Protein AF-A0A1J7IHA5-F1 (afdb_monomer_lite)

pLDDT: mean 76.55, std 17.38, range [34.88, 96.25]

Secondary structure (DSSP, 8-state):
--------------HHHHHHHHHTTPPPHHHHHHHHHHHHHHHHHHHHHHHHHHHHHHHHHHT--TTEE-SS-HHHHHHHHHHHHHHHHHHHHHHHHHHHTTPPP---HHHHHHHHHHHHHHHHHHHHHHHHHH-GGGSEE---BTTBTTSPP-TTHHHHHHHHHHHHHHHHHHHHHHHHHHHHHHHHHHHHHHHHHHHHHHHHHHHHHHHHHHHHHS--

Radius of gyration: 27.34 Å; chains: 1; bounding box: 63×36×94 Å

Organism: NCBI:txid1408157

Foldseek 3Di:
DDDDDDDPDPPDPDPPVVVVVVVVPDDPPVVLLVLLLVLLVLLLVLLVLLLVLLVVLVVLVVPADPQFFQLDPSVVCSVVSNVLSVVSNVLSVVQNVCVVVVHDRDLDPVLLVSLVCLLVVLQVNLVSNVVSVVVPPPGFGDDDDPVDRPDDGDPCRNVSCVVSVVSSNSSSVSSNSSSVSSVSSSVSSVVVNVVVVVVVVCVVVVVVVVVVVVVVVPDD

Sequence (220 aa):
MSDNLSERAPLLGSRRDAAAEWETGGVPAVLLQRSFVLATMASLIAGTFTVVFLIASMIIVSYRPRDYYPPYELNYYFASTAGWSIIAIIHSAFTLIRIRAGDTPPRGLAGILVDVVAGLYFLFQSLHGMQNFLQRDNFGCHVPWRSDPRRPADPDCDVWRARAEPVFWCYLVFLFIFGLAHAVLLFLRASLWKRTDKELLVRLVGQDNNQARASAEGGP

Structure (mmCIF, N/CA/C/O backbone):
data_AF-A0A1J7IHA5-F1
#
_entry.id   AF-A0A1J7IHA5-F1
#
loop_
_atom_site.group_PDB
_atom_site.id
_atom_site.type_symbol
_atom_site.label_atom_id
_atom_site.label_alt_id
_atom_site.label_comp_id
_atom_site.label_asym_id
_atom_site.label_entity_id
_atom_site.label_seq_id
_atom_site.pdbx_PDB_ins_code
_atom_site.Cartn_x
_atom_site.Cartn_y
_atom_site.Cartn_z
_atom_site.occupancy
_atom_site.B_iso_or_equiv
_atom_site.auth_seq_id
_atom_site.auth_comp_id
_atom_site.auth_asym_id
_atom_site.auth_atom_id
_atom_site.pdbx_PDB_model_num
ATOM 1 N N . MET A 1 1 ? 9.315 19.172 56.146 1.00 42.88 1 MET A N 1
ATOM 2 C CA . MET A 1 1 ? 10.483 18.614 55.444 1.00 42.88 1 MET A CA 1
ATOM 3 C C . MET A 1 1 ? 10.743 17.227 56.004 1.00 42.88 1 MET A C 1
ATOM 5 O O . MET A 1 1 ? 11.402 17.119 57.024 1.00 42.88 1 MET A O 1
ATOM 9 N N . SER A 1 2 ? 10.122 16.226 55.382 1.00 34.88 2 SER A N 1
ATOM 10 C CA . SER A 1 2 ? 10.566 14.833 55.238 1.00 34.88 2 SER A CA 1
ATOM 11 C C . SER A 1 2 ? 9.381 14.050 54.668 1.00 34.88 2 SER A C 1
ATOM 13 O O . SER A 1 2 ? 8.325 13.938 55.288 1.00 34.88 2 SER A O 1
ATOM 15 N N . ASP A 1 3 ? 9.549 13.618 53.424 1.00 44.09 3 ASP A N 1
ATOM 16 C CA . ASP A 1 3 ? 8.646 12.734 52.701 1.00 44.09 3 ASP A CA 1
ATOM 17 C C . ASP A 1 3 ? 8.472 11.400 53.435 1.00 44.09 3 ASP A C 1
ATOM 19 O O . ASP A 1 3 ? 9.410 10.912 54.061 1.00 44.09 3 ASP A O 1
ATOM 23 N N . ASN A 1 4 ? 7.300 10.777 53.291 1.00 42.78 4 ASN A N 1
ATOM 24 C CA . ASN A 1 4 ? 7.220 9.324 53.152 1.00 42.78 4 ASN A CA 1
ATOM 25 C C . ASN A 1 4 ? 5.957 8.932 52.375 1.00 42.78 4 ASN A C 1
ATOM 27 O O . ASN A 1 4 ? 4.873 8.720 52.913 1.00 42.78 4 ASN A O 1
ATOM 31 N N . LEU A 1 5 ? 6.155 8.861 51.060 1.00 51.78 5 LEU A N 1
ATOM 32 C CA . LEU A 1 5 ? 5.477 7.951 50.151 1.00 51.78 5 LEU A CA 1
ATOM 33 C C . LEU A 1 5 ? 5.674 6.509 50.645 1.00 51.78 5 LEU A C 1
ATOM 35 O O . LEU A 1 5 ? 6.801 6.022 50.638 1.00 51.78 5 LEU A O 1
ATOM 39 N N . SER A 1 6 ? 4.601 5.791 50.969 1.00 37.19 6 SER A N 1
ATOM 40 C CA . SER A 1 6 ? 4.609 4.338 50.798 1.00 37.19 6 SER A CA 1
ATOM 41 C C . SER A 1 6 ? 3.224 3.803 50.425 1.00 37.19 6 SER A C 1
ATOM 43 O O . SER A 1 6 ? 2.224 3.980 51.113 1.00 37.19 6 SER A O 1
ATOM 45 N N . GLU A 1 7 ? 3.221 3.167 49.253 1.00 38.28 7 GLU A N 1
ATOM 46 C CA . GLU A 1 7 ? 2.447 1.971 48.913 1.00 38.28 7 GLU A CA 1
ATOM 47 C C . GLU A 1 7 ? 0.915 2.059 48.889 1.00 38.28 7 GLU A C 1
ATOM 49 O O . GLU A 1 7 ? 0.199 1.493 49.710 1.00 38.28 7 GLU A O 1
ATOM 54 N N . ARG A 1 8 ? 0.389 2.587 47.776 1.00 37.91 8 ARG A N 1
ATOM 55 C CA . ARG A 1 8 ? -0.811 1.993 47.166 1.00 37.91 8 ARG A CA 1
ATOM 56 C C . ARG A 1 8 ? -0.396 0.747 46.382 1.00 37.91 8 ARG A C 1
ATOM 58 O O . ARG A 1 8 ? -0.021 0.838 45.216 1.00 37.91 8 ARG A O 1
ATOM 65 N N . ALA A 1 9 ? -0.465 -0.413 47.028 1.00 42.53 9 ALA A N 1
ATOM 66 C CA . ALA A 1 9 ? -0.450 -1.696 46.335 1.00 42.53 9 ALA A CA 1
ATOM 67 C C . ALA A 1 9 ? -1.668 -1.782 45.385 1.00 42.53 9 ALA A C 1
ATOM 69 O O . ALA A 1 9 ? -2.784 -1.449 45.802 1.00 42.53 9 ALA A O 1
ATOM 70 N N . PRO A 1 10 ? -1.503 -2.224 44.124 1.00 42.47 10 PRO A N 1
ATOM 71 C CA . PRO A 1 10 ? -2.624 -2.466 43.231 1.00 42.47 10 PRO A CA 1
ATOM 72 C C . PRO A 1 10 ? -3.296 -3.764 43.682 1.00 42.47 10 PRO A C 1
ATOM 74 O O . PRO A 1 10 ? -2.891 -4.864 43.305 1.00 42.47 10 PRO A O 1
ATOM 77 N N . LEU A 1 11 ? -4.310 -3.649 44.538 1.00 42.16 11 LEU A N 1
ATOM 78 C CA . LEU A 1 11 ? -5.181 -4.768 44.875 1.00 42.16 11 LEU A CA 1
ATOM 79 C C . LEU A 1 11 ? -5.944 -5.177 43.613 1.00 42.16 11 LEU A C 1
ATOM 81 O O . LEU A 1 11 ? -6.947 -4.567 43.262 1.00 42.16 11 LEU A O 1
ATOM 85 N N . LEU A 1 12 ? -5.396 -6.181 42.923 1.00 45.56 12 LEU A N 1
ATOM 86 C CA . LEU A 1 12 ? -6.106 -7.275 42.258 1.00 45.56 12 LEU A CA 1
ATOM 87 C C . LEU A 1 12 ? -7.562 -6.932 41.909 1.00 45.56 12 LEU A C 1
ATOM 89 O O . LEU A 1 12 ? -8.506 -7.397 42.550 1.00 45.56 12 LEU A O 1
ATOM 93 N N . GLY A 1 13 ? -7.723 -6.122 40.862 1.00 40.25 13 GLY A N 1
ATOM 94 C CA . GLY A 1 13 ? -8.996 -5.938 40.184 1.00 40.25 13 GLY A CA 1
ATOM 95 C C . GLY A 1 13 ? -9.483 -7.282 39.649 1.00 40.25 13 GLY A C 1
ATOM 96 O O . GLY A 1 13 ? -8.908 -7.843 38.720 1.00 40.25 13 GLY A O 1
ATOM 97 N N . SER A 1 14 ? -10.495 -7.815 40.332 1.00 40.78 14 SER A N 1
ATOM 98 C CA . SER A 1 14 ? -11.563 -8.657 39.790 1.00 40.78 14 SER A CA 1
ATOM 99 C C . SER A 1 14 ? -11.151 -9.764 38.809 1.00 40.78 14 SER A C 1
ATOM 101 O O . SER A 1 14 ? -11.529 -9.793 37.642 1.00 40.78 14 SER A O 1
ATOM 103 N N . ARG A 1 15 ? -10.625 -10.858 39.372 1.00 43.72 15 ARG A N 1
ATOM 104 C CA . ARG A 1 15 ? -10.751 -12.216 38.792 1.00 43.72 15 ARG A CA 1
ATOM 105 C C . ARG A 1 15 ? -12.219 -12.620 38.503 1.00 43.72 15 ARG A C 1
ATOM 107 O O . ARG A 1 15 ? -12.459 -13.620 37.835 1.00 43.72 15 ARG A O 1
ATOM 114 N N . ARG A 1 16 ? -13.196 -11.837 38.986 1.00 43.22 16 ARG A N 1
ATOM 115 C CA . ARG A 1 16 ? -14.630 -11.934 38.667 1.00 43.22 16 ARG A CA 1
ATOM 116 C C . ARG A 1 16 ? -14.979 -11.489 37.240 1.00 43.22 16 ARG A C 1
ATOM 118 O O . ARG A 1 16 ? -15.900 -12.067 36.675 1.00 43.22 16 ARG A O 1
ATOM 125 N N . ASP A 1 17 ? -14.219 -10.580 36.628 1.00 44.25 17 ASP A N 1
ATOM 126 C CA . ASP A 1 17 ? -14.476 -10.163 35.238 1.00 44.25 17 ASP A CA 1
ATOM 127 C C . ASP A 1 17 ? -14.022 -11.241 34.241 1.00 44.25 17 ASP A C 1
ATOM 129 O O . ASP A 1 17 ? -14.672 -11.475 33.228 1.00 44.25 17 ASP A O 1
ATOM 133 N N . ALA A 1 18 ? -12.975 -11.999 34.588 1.00 44.25 18 ALA A N 1
ATOM 134 C CA . ALA A 1 18 ? -12.510 -13.144 33.802 1.00 44.25 18 ALA A CA 1
ATOM 135 C C . ALA A 1 18 ? -13.475 -14.350 33.846 1.00 44.25 18 ALA A C 1
ATOM 137 O O . ALA A 1 18 ? -13.526 -15.128 32.895 1.00 44.25 18 ALA A O 1
ATOM 138 N N . ALA A 1 19 ? -14.239 -14.511 34.935 1.00 42.28 19 ALA A N 1
ATOM 139 C CA . ALA A 1 19 ? -15.261 -15.555 35.049 1.00 42.28 19 ALA A CA 1
ATOM 140 C C . ALA A 1 19 ? -16.544 -15.188 34.277 1.00 42.28 19 ALA A C 1
ATOM 142 O O . ALA A 1 19 ? -17.132 -16.050 33.631 1.00 42.28 19 ALA A O 1
ATOM 143 N N . ALA A 1 20 ? -16.922 -13.904 34.260 1.00 45.12 20 ALA A N 1
ATOM 144 C CA . ALA A 1 20 ? -18.037 -13.403 33.450 1.00 45.12 20 ALA A CA 1
ATOM 145 C C . ALA A 1 20 ? -17.732 -13.402 31.931 1.00 45.12 20 ALA A C 1
ATOM 147 O O . ALA A 1 20 ? -18.640 -13.552 31.111 1.00 45.12 20 ALA A O 1
ATOM 148 N N . GLU A 1 21 ? -16.457 -13.292 31.529 1.00 43.97 21 GLU A N 1
ATOM 149 C CA . GLU A 1 21 ? -16.041 -13.456 30.123 1.00 43.97 21 GLU A CA 1
ATOM 150 C C . GLU A 1 21 ? -16.208 -14.895 29.597 1.00 43.97 21 GLU A C 1
ATOM 152 O O . GLU A 1 21 ? -16.418 -15.077 28.397 1.00 43.97 21 GLU A O 1
ATOM 157 N N . TRP A 1 22 ? -16.168 -15.916 30.462 1.00 43.50 22 TRP A N 1
ATOM 158 C CA . TRP A 1 22 ? -16.346 -17.318 30.053 1.00 43.50 22 TRP A CA 1
ATOM 159 C C . TRP A 1 22 ? -17.811 -17.702 29.804 1.00 43.50 22 TRP A C 1
ATOM 161 O O . TRP A 1 22 ? -18.077 -18.545 28.948 1.00 43.50 22 TRP A O 1
ATOM 171 N N . GLU A 1 23 ? -18.772 -17.057 30.471 1.00 42.84 23 GLU A N 1
ATOM 172 C CA . GLU A 1 23 ? -20.208 -17.332 30.275 1.00 42.84 23 GLU A CA 1
ATOM 173 C C . GLU A 1 23 ? -20.789 -16.696 28.997 1.00 42.84 23 GLU A C 1
ATOM 175 O O . GLU A 1 23 ? -21.875 -17.065 28.558 1.00 42.84 23 GLU A O 1
ATOM 180 N N . THR A 1 24 ? -20.064 -15.776 28.347 1.00 48.47 24 THR A N 1
ATOM 181 C CA . THR A 1 24 ? -20.539 -15.058 27.147 1.00 48.47 24 THR A CA 1
ATOM 182 C C . THR A 1 24 ? -19.967 -15.573 25.820 1.00 48.47 24 THR A C 1
ATOM 184 O O . THR A 1 24 ? -20.278 -15.010 24.767 1.00 48.47 24 THR A O 1
ATOM 187 N N . GLY A 1 25 ? -19.166 -16.648 25.828 1.00 43.81 25 GLY A N 1
ATOM 188 C CA . GLY A 1 25 ? -18.659 -17.306 24.610 1.00 43.81 25 GLY A CA 1
ATOM 189 C C . GLY A 1 25 ? -17.824 -16.405 23.683 1.00 43.81 25 GLY A C 1
ATOM 190 O O . GLY A 1 25 ? -17.668 -16.707 22.500 1.00 43.81 25 GLY A O 1
ATOM 191 N N . GLY A 1 26 ? -17.324 -15.273 24.189 1.00 49.50 26 GLY A N 1
ATOM 192 C CA . GLY A 1 26 ? -16.585 -14.272 23.424 1.00 49.50 26 GLY A CA 1
ATOM 193 C C . GLY A 1 26 ? -15.071 -14.415 23.569 1.00 49.50 26 GLY A C 1
ATOM 194 O O . GLY A 1 26 ? -14.565 -14.807 24.615 1.00 49.50 26 GLY A O 1
ATOM 195 N N . VAL A 1 27 ? -14.326 -14.054 22.520 1.00 55.16 27 VAL A N 1
ATOM 196 C CA . VAL A 1 27 ? -12.855 -13.983 22.560 1.00 55.16 27 VAL A CA 1
ATOM 197 C C . VAL A 1 27 ? -12.409 -13.065 23.721 1.00 55.16 27 VAL A C 1
ATOM 199 O O . VAL A 1 27 ? -12.925 -11.943 23.816 1.00 55.16 27 VAL A O 1
ATOM 202 N N . PRO A 1 28 ? -11.453 -13.488 24.576 1.00 63.66 28 PRO A N 1
ATOM 203 C CA . PRO A 1 28 ? -10.942 -12.692 25.695 1.00 63.66 28 PRO A CA 1
ATOM 204 C C . PRO A 1 28 ? -10.562 -11.269 25.271 1.00 63.66 28 PRO A C 1
ATOM 206 O O . PRO A 1 28 ? -9.841 -11.100 24.280 1.00 63.66 28 PRO A O 1
ATOM 209 N N . ALA A 1 29 ? -10.986 -10.243 26.020 1.00 63.38 29 ALA A N 1
ATOM 210 C CA . ALA A 1 29 ? -10.687 -8.839 25.703 1.00 63.38 29 ALA A CA 1
ATOM 211 C C . ALA A 1 29 ? -9.175 -8.575 25.531 1.00 63.38 29 ALA A C 1
ATOM 213 O O . ALA A 1 29 ? -8.760 -7.810 24.657 1.00 63.38 29 ALA A O 1
ATOM 214 N N . VAL A 1 30 ? -8.343 -9.295 26.292 1.00 69.00 30 VAL A N 1
ATOM 215 C CA . VAL A 1 30 ? -6.873 -9.249 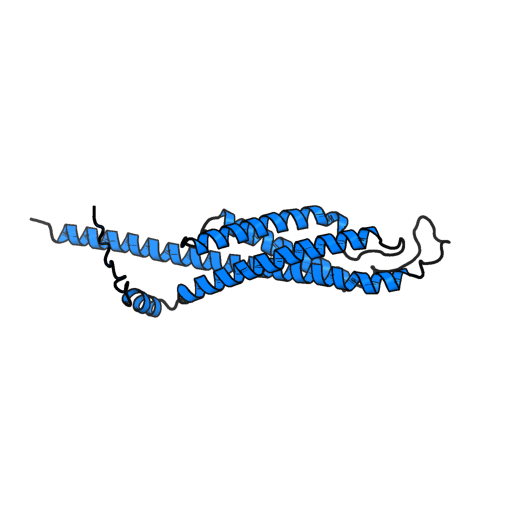26.213 1.00 69.00 30 VAL A CA 1
ATOM 216 C C . VAL A 1 30 ? -6.342 -9.758 24.867 1.00 69.00 30 VAL A C 1
ATOM 218 O O . VAL A 1 30 ? -5.411 -9.172 24.311 1.00 69.00 30 VAL A O 1
ATOM 221 N N . LEU A 1 31 ? -6.918 -10.833 24.315 1.00 73.00 31 LEU A N 1
ATOM 222 C CA . LEU A 1 31 ? -6.512 -11.359 23.006 1.00 73.00 31 LEU A CA 1
ATOM 223 C C . LEU A 1 31 ? -6.892 -10.383 21.892 1.00 73.00 31 LEU A C 1
ATOM 225 O O . LEU A 1 31 ? -6.074 -10.105 21.019 1.00 73.00 31 LEU A O 1
ATOM 229 N N . LEU A 1 32 ? -8.085 -9.796 21.973 1.00 71.81 32 LEU A N 1
ATOM 230 C CA . LEU A 1 32 ? -8.573 -8.838 20.985 1.00 71.81 32 LEU A CA 1
ATOM 231 C C . LEU A 1 32 ? -7.717 -7.560 20.948 1.00 71.81 32 LEU A C 1
ATOM 233 O O . LEU A 1 32 ? -7.367 -7.083 19.869 1.00 71.81 32 LEU A O 1
ATOM 237 N N . GLN A 1 33 ? -7.312 -7.042 22.113 1.00 76.50 33 GLN A N 1
ATOM 238 C CA . GLN A 1 33 ? -6.411 -5.890 22.209 1.00 76.50 33 GLN A CA 1
ATOM 239 C C . GLN A 1 33 ? -5.019 -6.200 21.637 1.00 76.50 33 GLN A C 1
ATOM 241 O O . GLN A 1 33 ? -4.458 -5.381 20.908 1.00 76.50 33 GLN A O 1
ATOM 246 N N . ARG A 1 34 ? -4.473 -7.396 21.899 1.00 82.50 34 ARG A N 1
ATOM 247 C CA . ARG A 1 34 ? -3.194 -7.839 21.314 1.00 82.50 34 ARG A CA 1
ATOM 248 C C . ARG A 1 34 ? -3.273 -7.950 19.793 1.00 82.50 34 ARG A C 1
ATOM 250 O O . ARG A 1 34 ? -2.405 -7.415 19.109 1.00 82.50 34 ARG A O 1
ATOM 257 N N . SER A 1 35 ? -4.322 -8.581 19.263 1.00 84.56 35 SER A N 1
ATOM 258 C CA . SER A 1 35 ? -4.556 -8.678 17.816 1.00 84.56 35 SER A CA 1
ATOM 259 C C . SER A 1 35 ? -4.689 -7.302 17.169 1.00 84.56 35 SER A C 1
ATOM 261 O O . SER A 1 35 ? -4.132 -7.075 16.100 1.00 84.56 35 SER A O 1
ATOM 263 N N . PHE A 1 36 ? -5.360 -6.361 17.838 1.00 86.38 36 PHE A N 1
ATOM 264 C CA . PHE A 1 36 ? -5.489 -4.985 17.366 1.00 86.38 36 PHE A CA 1
ATOM 265 C C . PHE A 1 36 ? -4.135 -4.276 17.277 1.00 86.38 36 PHE A C 1
ATOM 267 O O . PHE A 1 36 ? -3.824 -3.655 16.259 1.00 86.38 36 PHE A O 1
ATOM 274 N N . VAL A 1 37 ? -3.302 -4.385 18.316 1.00 87.12 37 VAL A N 1
ATOM 275 C CA . VAL A 1 37 ? -1.956 -3.793 18.321 1.00 87.12 37 VAL A CA 1
ATOM 276 C C . VAL A 1 37 ? -1.087 -4.404 17.224 1.00 87.12 37 VAL A C 1
ATOM 278 O O . VAL A 1 37 ? -0.435 -3.666 16.490 1.00 87.12 37 VAL A O 1
ATOM 281 N N . LEU A 1 38 ? -1.113 -5.730 17.069 1.00 89.69 38 LEU A N 1
ATOM 282 C CA . LEU A 1 38 ? -0.365 -6.426 16.020 1.00 89.69 38 LEU A CA 1
ATOM 283 C C . LEU A 1 38 ? -0.818 -6.000 14.620 1.00 89.69 38 LEU A C 1
ATOM 285 O O . LEU A 1 38 ? 0.025 -5.678 13.789 1.00 89.69 38 LEU A O 1
ATOM 289 N N . ALA A 1 39 ? -2.128 -5.921 14.374 1.00 89.81 39 ALA A N 1
ATOM 290 C CA . ALA A 1 39 ? -2.671 -5.457 13.099 1.00 89.81 39 ALA A CA 1
ATOM 291 C C . ALA A 1 39 ? -2.305 -3.989 12.817 1.00 89.81 39 ALA A C 1
ATOM 293 O O . ALA A 1 39 ? -1.978 -3.639 11.686 1.00 89.81 39 ALA A O 1
ATOM 294 N N . THR A 1 40 ? -2.283 -3.140 13.849 1.00 90.88 40 THR A N 1
ATOM 295 C CA . THR A 1 40 ? -1.884 -1.728 13.722 1.00 90.88 40 THR A CA 1
ATOM 296 C C . THR A 1 40 ? -0.395 -1.601 13.391 1.00 90.88 40 THR A C 1
ATOM 298 O O . THR A 1 40 ? -0.017 -0.823 12.519 1.00 90.88 40 THR A O 1
ATOM 301 N N . MET A 1 41 ? 0.456 -2.398 14.043 1.00 91.62 41 MET A N 1
ATOM 302 C CA . MET A 1 41 ? 1.888 -2.464 13.735 1.00 91.62 41 MET A CA 1
ATOM 303 C C . MET A 1 41 ? 2.144 -2.998 12.325 1.00 91.62 41 MET A C 1
ATOM 305 O O . MET A 1 41 ? 2.947 -2.426 11.592 1.00 91.62 41 MET A O 1
ATOM 309 N N . ALA A 1 42 ? 1.440 -4.058 11.924 1.00 92.88 42 ALA A N 1
ATOM 310 C CA . ALA A 1 42 ? 1.534 -4.614 10.579 1.00 92.88 42 ALA A CA 1
ATOM 311 C C . ALA A 1 42 ? 1.117 -3.587 9.517 1.00 92.88 42 ALA A C 1
ATOM 313 O O . ALA A 1 42 ? 1.831 -3.421 8.533 1.00 92.88 42 ALA A O 1
ATOM 314 N N . SER A 1 43 ? 0.023 -2.850 9.747 1.00 94.44 43 SER A N 1
ATOM 315 C CA . SER A 1 43 ? -0.414 -1.742 8.887 1.00 94.44 43 SER A CA 1
ATOM 316 C C . SER A 1 43 ? 0.660 -0.650 8.778 1.00 94.44 43 SER A C 1
ATOM 318 O O . SER A 1 43 ? 1.000 -0.247 7.670 1.00 94.44 43 SER A O 1
ATOM 320 N N . LEU A 1 44 ? 1.278 -0.228 9.888 1.00 94.94 44 LEU A N 1
ATOM 321 C CA . LEU A 1 44 ? 2.354 0.775 9.872 1.00 94.94 44 LEU A CA 1
ATOM 322 C C . LEU A 1 44 ? 3.581 0.326 9.077 1.00 94.94 44 LEU A C 1
ATOM 324 O O . LEU A 1 44 ? 4.106 1.087 8.261 1.00 94.94 44 LEU A O 1
ATOM 328 N N . ILE A 1 45 ? 4.037 -0.905 9.310 1.00 94.81 45 ILE A N 1
ATOM 329 C CA . ILE A 1 45 ? 5.186 -1.477 8.607 1.00 94.81 45 ILE A CA 1
ATOM 330 C C . ILE A 1 45 ? 4.865 -1.593 7.114 1.00 94.81 45 ILE A C 1
ATOM 332 O O . ILE A 1 45 ? 5.616 -1.081 6.284 1.00 94.81 45 ILE A O 1
ATOM 336 N N . ALA A 1 46 ? 3.726 -2.199 6.770 1.00 93.94 46 ALA A N 1
ATOM 337 C CA . ALA A 1 46 ? 3.302 -2.384 5.387 1.00 93.94 46 ALA A CA 1
ATOM 338 C C . ALA A 1 46 ? 3.098 -1.049 4.660 1.00 93.94 46 ALA A C 1
ATOM 340 O O . ALA A 1 46 ? 3.564 -0.899 3.533 1.00 93.94 46 ALA A O 1
ATOM 341 N N . GLY A 1 47 ? 2.483 -0.056 5.304 1.00 93.31 47 GLY A N 1
ATOM 342 C CA . GLY A 1 47 ? 2.303 1.282 4.744 1.00 93.31 47 GLY A CA 1
ATOM 343 C C . GLY A 1 47 ? 3.633 1.994 4.504 1.00 93.31 47 GLY A C 1
ATOM 344 O O . GLY A 1 47 ? 3.846 2.563 3.435 1.00 93.31 47 GLY A O 1
ATOM 345 N N . THR A 1 48 ? 4.575 1.906 5.447 1.00 95.25 48 THR A N 1
ATOM 346 C CA . THR A 1 48 ? 5.909 2.509 5.290 1.00 95.25 48 THR A CA 1
ATOM 347 C C . THR A 1 48 ? 6.657 1.890 4.109 1.00 95.25 48 THR A C 1
ATOM 349 O O . THR A 1 48 ? 7.155 2.614 3.247 1.00 95.25 48 THR A O 1
ATOM 352 N N . PHE A 1 49 ? 6.678 0.556 4.015 1.00 95.50 49 PHE A N 1
ATOM 353 C CA . PHE A 1 49 ? 7.266 -0.129 2.863 1.00 95.50 49 PHE A CA 1
ATOM 354 C C . PHE A 1 49 ? 6.534 0.202 1.562 1.00 95.50 49 PHE A C 1
ATOM 356 O O . PHE A 1 49 ? 7.192 0.435 0.554 1.00 95.50 49 PHE A O 1
ATOM 363 N N . THR A 1 50 ? 5.204 0.308 1.580 1.00 94.19 50 THR A N 1
ATOM 364 C CA . THR A 1 50 ? 4.412 0.715 0.410 1.00 94.19 50 THR A CA 1
ATOM 365 C C . THR A 1 50 ? 4.875 2.067 -0.122 1.00 94.19 50 THR A C 1
ATOM 367 O O . THR A 1 50 ? 5.126 2.186 -1.317 1.00 94.19 50 THR A O 1
ATOM 370 N N . VAL A 1 51 ? 5.059 3.070 0.743 1.00 93.81 51 VAL A N 1
ATOM 371 C CA . VAL A 1 51 ? 5.547 4.398 0.331 1.00 93.81 51 VAL A CA 1
ATOM 372 C C . VAL A 1 51 ? 6.971 4.319 -0.224 1.00 93.81 51 VAL A C 1
ATOM 374 O O . VAL A 1 51 ? 7.243 4.882 -1.284 1.00 93.81 51 VAL A O 1
ATOM 377 N N . VAL A 1 52 ? 7.872 3.590 0.442 1.00 95.62 52 VAL A N 1
ATOM 378 C CA . VAL A 1 52 ? 9.263 3.415 -0.015 1.00 95.62 52 VAL A CA 1
ATOM 379 C C . VAL A 1 52 ? 9.311 2.757 -1.396 1.00 95.62 52 VAL A C 1
ATOM 381 O O . VAL A 1 52 ? 9.956 3.278 -2.307 1.00 95.62 52 VAL A O 1
ATOM 384 N N . PHE A 1 53 ? 8.598 1.644 -1.582 1.00 94.56 53 PHE A N 1
ATOM 385 C CA . PHE A 1 53 ? 8.559 0.931 -2.856 1.00 94.56 53 PHE A CA 1
ATOM 386 C C . PHE A 1 53 ? 7.801 1.700 -3.940 1.00 94.56 53 PHE A C 1
ATOM 388 O O . PHE A 1 53 ? 8.174 1.603 -5.107 1.00 94.56 53 PHE A O 1
ATOM 395 N N . LEU A 1 54 ? 6.794 2.502 -3.586 1.00 93.06 54 LEU A N 1
ATOM 396 C CA . LEU A 1 54 ? 6.108 3.392 -4.523 1.00 93.06 54 LEU A CA 1
ATOM 397 C C . LEU A 1 54 ? 7.062 4.470 -5.061 1.00 93.06 54 LEU A C 1
ATOM 399 O O . LEU A 1 54 ? 7.124 4.683 -6.271 1.00 93.06 54 LEU A O 1
ATOM 403 N N . ILE A 1 55 ? 7.847 5.110 -4.186 1.00 93.00 55 ILE A N 1
ATOM 404 C CA . ILE A 1 55 ? 8.862 6.098 -4.587 1.00 93.00 55 ILE A CA 1
ATOM 405 C C . ILE A 1 55 ? 9.942 5.435 -5.446 1.00 93.00 55 ILE A C 1
ATOM 407 O O . ILE A 1 55 ? 10.261 5.942 -6.521 1.00 93.00 55 ILE A O 1
ATOM 411 N N . ALA A 1 56 ? 10.469 4.283 -5.019 1.00 93.00 56 ALA A N 1
ATOM 412 C CA . ALA A 1 56 ? 11.470 3.539 -5.783 1.00 93.00 56 ALA A CA 1
ATOM 413 C C . ALA A 1 56 ? 10.948 3.155 -7.177 1.00 93.00 56 ALA A C 1
ATOM 415 O O . ALA A 1 56 ? 11.637 3.358 -8.175 1.00 93.00 56 ALA A O 1
ATOM 416 N N . SER A 1 57 ? 9.703 2.680 -7.256 1.00 91.56 57 SER A N 1
ATOM 417 C CA . SER A 1 57 ? 9.037 2.354 -8.519 1.00 91.56 57 SER A CA 1
ATOM 418 C C . SER A 1 57 ? 8.920 3.579 -9.424 1.00 91.56 57 SER A C 1
ATOM 420 O O . SER A 1 57 ? 9.193 3.482 -10.616 1.00 91.56 57 SER A O 1
ATOM 422 N N . MET A 1 58 ? 8.577 4.745 -8.872 1.00 89.75 58 MET A N 1
ATOM 423 C CA . MET A 1 58 ? 8.453 5.978 -9.650 1.00 89.75 58 MET A CA 1
ATOM 424 C C . MET A 1 58 ? 9.804 6.475 -10.186 1.00 89.75 58 MET A C 1
ATOM 426 O O . MET A 1 58 ? 9.902 6.904 -11.339 1.00 89.75 58 MET A O 1
ATOM 430 N N . ILE A 1 59 ? 10.866 6.366 -9.382 1.00 90.75 59 ILE A N 1
ATOM 431 C CA . ILE A 1 59 ? 12.236 6.667 -9.820 1.00 90.75 59 ILE A CA 1
ATOM 432 C C . ILE A 1 59 ? 12.626 5.733 -10.966 1.00 90.75 59 ILE A C 1
ATOM 434 O O . ILE A 1 59 ? 13.056 6.209 -12.009 1.00 90.75 59 ILE A O 1
ATOM 438 N N . ILE A 1 60 ? 12.416 4.422 -10.815 1.00 90.44 60 ILE A N 1
ATOM 439 C CA . ILE A 1 60 ? 12.718 3.436 -11.861 1.00 90.44 60 ILE A CA 1
ATOM 440 C C . ILE A 1 60 ? 11.961 3.777 -13.148 1.00 90.44 60 ILE A C 1
ATOM 442 O O . ILE A 1 60 ? 12.585 3.913 -14.197 1.00 90.44 60 ILE A O 1
ATOM 446 N N . VAL A 1 61 ? 10.645 4.002 -13.072 1.00 87.62 61 VAL A N 1
ATOM 447 C CA . VAL A 1 61 ? 9.802 4.350 -14.232 1.00 87.62 61 VAL A CA 1
ATOM 448 C C . VAL A 1 61 ? 10.274 5.625 -14.936 1.00 87.62 61 VAL A C 1
ATOM 450 O O . VAL A 1 61 ? 10.134 5.726 -16.155 1.00 87.62 61 VAL A O 1
ATOM 453 N N . SER A 1 62 ? 10.881 6.570 -14.214 1.00 86.81 62 SER A N 1
ATOM 454 C CA . SER A 1 62 ? 11.442 7.798 -14.799 1.00 86.81 62 SER A CA 1
ATOM 455 C C . SER A 1 62 ? 12.623 7.532 -15.746 1.00 86.81 62 SER A C 1
ATOM 457 O O . SER A 1 62 ? 12.888 8.347 -16.626 1.00 86.81 62 SER A O 1
ATOM 459 N N . TYR A 1 63 ? 13.287 6.379 -15.619 1.00 86.94 63 TYR A N 1
ATOM 460 C CA . TYR A 1 63 ? 14.370 5.920 -16.497 1.00 86.94 63 TYR A CA 1
ATOM 461 C C . TYR A 1 63 ? 13.932 4.811 -17.464 1.00 86.94 63 TYR A C 1
ATOM 463 O O . TYR A 1 63 ? 14.776 4.070 -17.969 1.00 86.94 63 TYR A O 1
ATOM 471 N N . ARG A 1 64 ? 12.624 4.642 -17.703 1.00 86.19 64 ARG A N 1
ATOM 472 C CA . ARG A 1 64 ? 12.141 3.564 -18.572 1.00 86.19 64 ARG A CA 1
ATOM 473 C C . ARG A 1 64 ? 12.622 3.739 -20.025 1.00 86.19 64 ARG A C 1
ATOM 475 O O . ARG A 1 64 ? 12.557 4.854 -20.555 1.00 86.19 64 ARG A O 1
ATOM 482 N N . PRO A 1 65 ? 13.021 2.649 -20.699 1.00 86.25 65 PRO A N 1
ATOM 483 C CA . PRO A 1 65 ? 13.210 2.624 -22.144 1.00 86.25 65 PRO A CA 1
ATOM 484 C C . PRO A 1 65 ? 11.946 3.082 -22.874 1.00 86.25 65 PRO A C 1
ATOM 486 O O . PRO A 1 65 ? 10.826 2.864 -22.406 1.00 86.25 65 PRO A O 1
ATOM 489 N N . ARG A 1 66 ? 12.106 3.687 -24.055 1.00 81.12 66 ARG A N 1
ATOM 490 C CA . ARG A 1 66 ? 10.960 4.169 -24.856 1.00 81.12 66 ARG A CA 1
ATOM 491 C C . ARG A 1 66 ? 10.047 3.042 -25.338 1.00 81.12 66 ARG A C 1
ATOM 493 O O . ARG A 1 66 ? 8.870 3.291 -25.584 1.00 81.12 66 ARG A O 1
ATOM 500 N N . ASP A 1 67 ? 10.592 1.836 -25.456 1.00 84.44 67 ASP A N 1
ATOM 501 C CA . ASP A 1 67 ? 9.877 0.659 -25.953 1.00 84.44 67 ASP A CA 1
ATOM 502 C C . ASP A 1 67 ? 9.224 -0.151 -24.818 1.00 84.44 67 ASP A C 1
ATOM 504 O O . ASP A 1 67 ? 8.600 -1.176 -25.083 1.00 84.44 67 ASP A O 1
ATOM 508 N N . TYR A 1 68 ? 9.350 0.303 -23.561 1.00 83.75 68 TYR A N 1
ATOM 509 C CA . TYR A 1 68 ? 8.712 -0.326 -22.407 1.00 83.75 68 TYR A CA 1
ATOM 510 C C . TYR A 1 68 ? 7.311 0.244 -22.151 1.00 83.75 68 TYR A C 1
ATOM 512 O O . TYR A 1 68 ? 7.143 1.424 -21.822 1.00 83.75 68 TYR A O 1
ATOM 520 N N . TYR A 1 69 ? 6.315 -0.634 -22.213 1.00 80.00 69 TYR A N 1
ATOM 521 C CA . TYR A 1 69 ? 4.916 -0.350 -21.926 1.00 80.00 69 TYR A CA 1
ATOM 522 C C . TYR A 1 69 ? 4.555 -0.931 -20.560 1.00 80.00 69 TYR A C 1
ATOM 524 O O . TYR A 1 69 ? 4.482 -2.155 -20.414 1.00 80.00 69 TYR A O 1
ATOM 532 N N . PRO A 1 70 ? 4.363 -0.083 -19.534 1.00 72.94 70 PRO A N 1
ATOM 533 C CA . PRO A 1 70 ? 4.064 -0.573 -18.203 1.00 72.94 70 PRO A CA 1
ATOM 534 C C . PRO A 1 70 ? 2.654 -1.190 -18.158 1.00 72.94 70 PRO A C 1
ATOM 536 O O . PRO A 1 70 ? 1.710 -0.557 -18.628 1.00 72.94 70 PRO A O 1
ATOM 539 N N . PRO A 1 71 ? 2.480 -2.360 -17.519 1.00 65.81 71 PRO A N 1
ATOM 540 C CA . PRO A 1 71 ? 1.163 -2.971 -17.291 1.00 65.81 71 PRO A CA 1
ATOM 541 C C . PRO A 1 71 ? 0.264 -2.164 -16.354 1.00 65.81 71 PRO A C 1
ATOM 543 O O . PRO A 1 71 ? -0.953 -2.321 -16.320 1.00 65.81 71 PRO A O 1
ATOM 546 N N . TYR A 1 72 ? 0.862 -1.277 -15.573 1.00 70.06 72 TYR A N 1
ATOM 547 C CA . TYR A 1 72 ? 0.173 -0.480 -14.582 1.00 70.06 72 TYR A CA 1
ATOM 548 C C . TYR A 1 72 ? 0.668 0.959 -14.682 1.00 70.06 72 TYR A C 1
ATOM 550 O O . TYR A 1 72 ? 1.869 1.216 -14.557 1.00 70.06 72 TYR A O 1
ATOM 558 N N . GLU A 1 73 ? -0.248 1.902 -14.917 1.00 73.00 73 GLU A N 1
ATOM 559 C CA . GLU A 1 73 ? 0.066 3.329 -15.022 1.00 73.00 73 GLU A CA 1
ATOM 560 C C . GLU A 1 73 ? 0.387 3.925 -13.648 1.00 73.00 73 GLU A C 1
ATOM 562 O O . GLU A 1 73 ? -0.366 4.716 -13.079 1.00 73.00 73 GLU A O 1
ATOM 567 N N . LEU A 1 74 ? 1.549 3.552 -13.108 1.00 76.81 74 LEU A N 1
ATOM 568 C CA . LEU A 1 74 ? 2.031 4.013 -11.809 1.00 76.81 74 LEU A CA 1
ATOM 569 C C . LEU A 1 74 ? 2.007 5.548 -11.724 1.00 76.81 74 LEU A C 1
ATOM 571 O O . LEU A 1 74 ? 1.633 6.092 -10.693 1.00 76.81 74 LEU A O 1
ATOM 575 N N . ASN A 1 75 ? 2.302 6.235 -12.832 1.00 78.62 75 ASN A N 1
ATOM 576 C CA . ASN A 1 75 ? 2.289 7.696 -12.931 1.00 78.62 75 ASN A CA 1
ATOM 577 C C . ASN A 1 75 ? 0.903 8.309 -12.677 1.00 78.62 75 ASN A C 1
ATOM 579 O O . ASN A 1 75 ? 0.818 9.363 -12.053 1.00 78.62 75 ASN A O 1
ATOM 583 N N . TYR A 1 76 ? -0.169 7.666 -13.150 1.00 82.19 76 TYR A N 1
ATOM 584 C CA . TYR A 1 76 ? -1.533 8.173 -12.987 1.00 82.19 76 TYR A CA 1
ATOM 585 C C . TYR A 1 76 ? -2.013 8.001 -11.543 1.00 82.19 76 TYR A C 1
ATOM 587 O O . TYR A 1 76 ? -2.619 8.898 -10.958 1.00 82.19 76 TYR A O 1
ATOM 595 N N . TYR A 1 77 ? -1.680 6.863 -10.929 1.00 83.81 77 TYR A N 1
ATOM 596 C CA . TYR A 1 77 ? -2.149 6.529 -9.586 1.00 83.81 77 TYR A CA 1
ATOM 597 C C . TYR A 1 77 ? -1.229 7.012 -8.460 1.00 83.81 77 TYR A C 1
ATOM 599 O O . TYR A 1 77 ? -1.691 7.095 -7.321 1.00 83.81 77 TYR A O 1
ATOM 607 N N . PHE A 1 78 ? 0.021 7.396 -8.753 1.00 88.12 78 PHE A N 1
ATOM 608 C CA . PHE A 1 78 ? 1.048 7.752 -7.765 1.00 88.12 78 PHE A CA 1
ATOM 609 C C . PHE A 1 78 ? 0.537 8.702 -6.680 1.00 88.12 78 PHE A C 1
ATOM 611 O O . PHE A 1 78 ? 0.610 8.379 -5.496 1.00 88.12 78 PHE A O 1
ATOM 618 N N . ALA A 1 79 ? -0.017 9.853 -7.077 1.00 88.44 79 ALA A N 1
ATOM 619 C CA . ALA A 1 79 ? -0.452 10.880 -6.134 1.00 88.44 79 ALA A CA 1
ATOM 620 C C . ALA A 1 79 ? -1.561 10.363 -5.206 1.00 88.44 79 ALA A C 1
ATOM 622 O O . ALA A 1 79 ? -1.498 10.552 -3.992 1.00 88.44 79 ALA A O 1
ATOM 623 N N . SER A 1 80 ? -2.544 9.656 -5.771 1.00 90.56 80 SER A N 1
ATOM 624 C CA . SER A 1 80 ? -3.642 9.077 -4.996 1.00 90.56 80 SER A CA 1
ATOM 625 C C . SER A 1 80 ? -3.154 7.982 -4.044 1.00 90.56 80 SER A C 1
ATOM 627 O O . SER A 1 80 ? -3.487 8.011 -2.861 1.00 90.56 80 SER A O 1
ATOM 629 N N . THR A 1 81 ? -2.297 7.070 -4.510 1.00 91.38 81 THR A N 1
ATOM 630 C CA . THR A 1 81 ? -1.777 5.979 -3.683 1.00 91.38 81 THR A CA 1
ATOM 631 C C . THR A 1 81 ? -0.887 6.507 -2.564 1.00 91.38 81 THR A C 1
ATOM 633 O O . THR A 1 81 ? -1.044 6.083 -1.420 1.00 91.38 81 THR A O 1
ATOM 636 N N . ALA A 1 82 ? -0.012 7.474 -2.850 1.00 91.94 82 ALA A N 1
ATOM 637 C CA . ALA A 1 82 ? 0.828 8.116 -1.844 1.00 91.94 82 ALA A CA 1
ATOM 638 C C . ALA A 1 82 ? -0.014 8.868 -0.802 1.00 91.94 82 ALA A C 1
ATOM 640 O O . ALA A 1 82 ? 0.178 8.670 0.397 1.00 91.94 82 ALA A O 1
ATOM 641 N N . GLY A 1 83 ? -0.982 9.676 -1.247 1.00 92.38 83 GLY A N 1
ATOM 642 C CA . GLY A 1 83 ? -1.855 10.457 -0.369 1.00 92.38 83 GLY A CA 1
ATOM 643 C C . GLY A 1 83 ? -2.656 9.579 0.590 1.00 92.38 83 GLY A C 1
ATOM 644 O O . GLY A 1 83 ? -2.580 9.763 1.807 1.00 92.38 83 GLY A O 1
ATOM 645 N N . TRP A 1 84 ? -3.356 8.567 0.066 1.00 92.38 84 TRP A N 1
ATOM 646 C CA . TRP A 1 84 ? -4.099 7.621 0.902 1.00 92.38 84 TRP A CA 1
ATOM 647 C C . TRP A 1 84 ? -3.182 6.834 1.836 1.00 92.38 84 TRP A C 1
ATOM 649 O O . TRP A 1 84 ? -3.548 6.602 2.989 1.00 92.38 84 TRP A O 1
ATOM 659 N N . SER A 1 85 ? -1.979 6.461 1.380 1.00 92.88 85 SER A N 1
ATOM 660 C CA . SER A 1 85 ? -1.030 5.713 2.213 1.00 92.88 85 SER A CA 1
ATOM 661 C C . SER A 1 85 ? -0.564 6.538 3.402 1.00 92.88 85 SER A C 1
ATOM 663 O O . SER A 1 85 ? -0.576 6.050 4.527 1.00 92.88 85 SER A O 1
ATOM 665 N N . ILE A 1 86 ? -0.228 7.810 3.182 1.00 94.12 86 ILE A N 1
ATOM 666 C CA . ILE A 1 86 ? 0.181 8.726 4.250 1.00 94.12 86 ILE A CA 1
ATOM 667 C C . ILE A 1 86 ? -0.952 8.913 5.266 1.00 94.12 86 ILE A C 1
ATOM 669 O O . ILE A 1 86 ? -0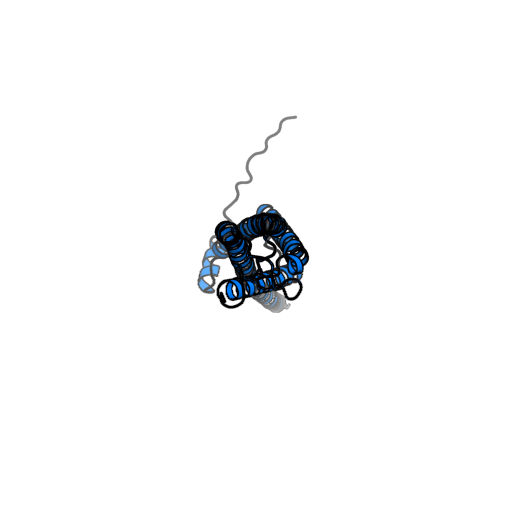.711 8.800 6.467 1.00 94.12 86 ILE A O 1
ATOM 673 N N . ILE A 1 87 ? -2.189 9.135 4.808 1.00 92.81 87 ILE A N 1
ATOM 674 C CA . ILE A 1 87 ? -3.356 9.281 5.694 1.00 92.81 87 ILE A CA 1
ATOM 675 C C . ILE A 1 87 ? -3.542 8.026 6.557 1.00 92.81 87 ILE A C 1
ATOM 677 O O . ILE A 1 87 ? -3.692 8.125 7.776 1.00 92.81 87 ILE A O 1
ATOM 681 N N . ALA A 1 88 ? -3.491 6.844 5.943 1.00 92.56 88 ALA A N 1
ATOM 682 C CA . ALA A 1 88 ? -3.653 5.567 6.629 1.00 92.56 88 ALA A CA 1
ATOM 683 C C . ALA A 1 88 ? -2.515 5.278 7.631 1.00 92.56 88 ALA A C 1
ATOM 685 O O . ALA A 1 88 ? -2.771 4.788 8.736 1.00 92.56 88 ALA A O 1
ATOM 686 N N . ILE A 1 89 ? -1.271 5.648 7.302 1.00 93.56 89 ILE A N 1
ATOM 687 C CA . ILE A 1 89 ? -0.112 5.549 8.205 1.00 93.56 89 ILE A CA 1
ATOM 688 C C . ILE A 1 89 ? -0.281 6.485 9.403 1.00 93.56 89 ILE A C 1
ATOM 690 O O . ILE A 1 89 ? -0.150 6.038 10.542 1.00 93.56 89 ILE A O 1
ATOM 694 N N . ILE A 1 90 ? -0.612 7.761 9.175 1.00 94.12 90 ILE A N 1
ATOM 695 C CA . ILE A 1 90 ? -0.833 8.746 10.248 1.00 94.12 90 ILE A CA 1
ATOM 696 C C . ILE A 1 90 ? -1.955 8.272 11.172 1.00 94.12 90 ILE A C 1
ATOM 698 O O . ILE A 1 90 ? -1.804 8.285 12.396 1.00 94.12 90 ILE A O 1
ATOM 702 N N . HIS A 1 91 ? -3.059 7.793 10.596 1.00 91.50 91 HIS A N 1
ATOM 703 C CA . HIS A 1 91 ? -4.170 7.238 11.357 1.00 91.50 91 HIS A CA 1
ATOM 704 C C . HIS A 1 91 ? -3.715 6.064 12.241 1.00 91.50 91 HIS A C 1
ATOM 706 O O . HIS A 1 91 ? -4.046 6.000 13.431 1.00 91.50 91 HIS A O 1
ATOM 712 N N . SER A 1 92 ? -2.958 5.121 11.681 1.00 90.88 92 SER A N 1
ATOM 713 C CA . SER A 1 92 ? -2.465 3.944 12.405 1.00 90.88 92 SER A CA 1
ATOM 714 C C . SER A 1 92 ? -1.450 4.314 13.490 1.00 90.88 92 SER A C 1
ATOM 716 O O . SER A 1 92 ? -1.519 3.782 14.598 1.00 90.88 92 SER A O 1
ATOM 718 N N . ALA A 1 93 ? -0.580 5.294 13.236 1.00 90.88 93 ALA A N 1
ATOM 719 C CA . ALA A 1 93 ? 0.384 5.807 14.209 1.00 90.88 93 ALA A CA 1
ATOM 720 C C . ALA A 1 93 ? -0.326 6.458 15.399 1.00 90.88 93 ALA A C 1
ATOM 722 O O . ALA A 1 93 ? -0.055 6.124 16.552 1.00 90.88 93 ALA A O 1
ATOM 723 N N . PHE A 1 94 ? -1.295 7.331 15.126 1.00 89.56 94 PHE A N 1
ATOM 724 C CA . PHE A 1 94 ? -2.085 7.985 16.163 1.00 89.56 94 PHE A CA 1
ATOM 725 C C . PHE A 1 94 ? -2.893 6.981 16.993 1.00 89.56 94 PHE A C 1
ATOM 727 O O . PHE A 1 94 ? -2.943 7.066 18.221 1.00 89.56 94 PHE A O 1
ATOM 734 N N . THR A 1 95 ? -3.472 5.981 16.327 1.00 86.81 95 THR A N 1
ATOM 735 C CA . THR A 1 95 ? -4.178 4.876 16.983 1.00 86.81 95 THR A CA 1
ATOM 736 C C . THR A 1 95 ? -3.256 4.117 17.939 1.00 86.81 95 THR A C 1
ATOM 738 O O . THR A 1 95 ? -3.631 3.853 19.081 1.00 86.81 95 THR A O 1
ATOM 741 N N . LEU A 1 96 ? -2.035 3.803 17.504 1.00 87.31 96 LEU A N 1
ATOM 742 C CA . LEU A 1 96 ? -1.057 3.089 18.318 1.00 87.31 96 LEU A CA 1
ATOM 743 C C . LEU A 1 96 ? -0.597 3.906 19.535 1.00 87.31 96 LEU A C 1
ATOM 745 O O . LEU A 1 96 ? -0.468 3.348 20.625 1.00 87.31 96 LEU A O 1
ATOM 749 N N . ILE A 1 97 ? -0.372 5.214 19.362 1.00 86.25 97 ILE A N 1
ATOM 750 C CA . ILE A 1 97 ? 0.006 6.127 20.453 1.00 86.25 97 ILE A CA 1
ATOM 751 C C . ILE A 1 97 ? -1.081 6.145 21.531 1.00 86.25 97 ILE A C 1
ATOM 753 O O . ILE A 1 97 ? -0.769 5.967 22.706 1.00 86.25 97 ILE A O 1
ATOM 757 N N . ARG A 1 98 ? -2.353 6.280 21.136 1.00 83.06 98 ARG A N 1
ATOM 758 C CA . ARG A 1 98 ? -3.489 6.259 22.072 1.00 83.06 98 ARG A CA 1
ATOM 759 C C . ARG A 1 98 ? -3.580 4.951 22.850 1.00 83.06 98 ARG A C 1
ATOM 761 O O . ARG A 1 98 ? -3.688 4.969 24.070 1.00 83.06 98 ARG A O 1
ATOM 768 N N . ILE A 1 99 ? -3.437 3.815 22.169 1.00 80.50 99 ILE A N 1
ATOM 769 C CA . ILE A 1 99 ? -3.473 2.504 22.835 1.00 80.50 99 ILE A CA 1
ATOM 770 C C . ILE A 1 99 ? -2.327 2.358 23.842 1.00 80.50 99 ILE A C 1
ATOM 772 O O . ILE A 1 99 ? -2.530 1.818 24.927 1.00 80.50 99 ILE A O 1
ATOM 776 N N . ARG A 1 100 ? -1.125 2.855 23.517 1.00 80.44 100 ARG A N 1
ATOM 777 C CA . ARG A 1 100 ? 0.009 2.859 24.457 1.00 80.44 100 ARG A CA 1
ATOM 778 C C . ARG A 1 100 ? -0.205 3.783 25.655 1.00 80.44 100 ARG A C 1
ATOM 780 O O . ARG A 1 100 ? 0.311 3.477 26.723 1.00 80.44 100 ARG A O 1
ATOM 787 N N . ALA A 1 101 ? -0.959 4.868 25.491 1.00 78.69 101 ALA A N 1
ATOM 788 C CA . ALA A 1 101 ? -1.344 5.758 26.585 1.00 78.69 101 ALA A CA 1
ATOM 789 C C . ALA A 1 101 ? -2.404 5.145 27.526 1.00 78.69 101 ALA A C 1
ATOM 791 O O . ALA A 1 101 ? -2.730 5.747 28.543 1.00 78.69 101 ALA A O 1
ATOM 792 N N . GLY A 1 102 ? -2.912 3.944 27.219 1.00 67.31 102 GLY A N 1
ATOM 793 C CA . GLY A 1 102 ? -3.942 3.262 28.004 1.00 67.31 102 GLY A CA 1
ATOM 794 C C . GLY A 1 102 ? -5.367 3.542 27.528 1.00 67.31 102 GLY A C 1
ATOM 795 O O . GLY A 1 102 ? -6.309 3.000 28.104 1.00 67.31 102 GLY A O 1
ATOM 796 N N . ASP A 1 103 ? -5.539 4.327 26.461 1.00 68.25 103 ASP A N 1
ATOM 797 C CA . ASP A 1 103 ? -6.858 4.580 25.894 1.00 68.25 103 ASP A CA 1
ATOM 798 C C . ASP A 1 103 ? -7.381 3.339 25.164 1.00 68.25 103 ASP A C 1
ATOM 800 O O . ASP A 1 103 ? -6.651 2.614 24.475 1.00 68.25 103 ASP A O 1
ATOM 804 N N . THR A 1 104 ? -8.692 3.112 25.246 1.00 63.78 104 THR A N 1
ATOM 805 C CA . THR A 1 104 ? -9.344 2.116 24.393 1.00 63.78 104 THR A CA 1
ATOM 806 C C . THR A 1 104 ? -9.194 2.509 22.919 1.00 63.78 104 THR A C 1
ATOM 808 O O . THR A 1 104 ? -9.287 3.700 22.602 1.00 63.78 104 THR A O 1
ATOM 811 N N . PRO A 1 105 ? -9.006 1.540 21.999 1.00 62.66 105 PRO A N 1
ATOM 812 C CA . PRO A 1 105 ? -8.858 1.827 20.576 1.00 62.66 105 PRO A CA 1
ATOM 813 C C . PRO A 1 105 ? -10.015 2.707 20.079 1.00 62.66 105 PRO A C 1
ATOM 815 O O . PRO A 1 105 ? -11.161 2.479 20.478 1.00 62.66 105 PRO A O 1
ATOM 818 N N . PRO A 1 106 ? -9.737 3.715 19.230 1.00 61.00 106 PRO A N 1
ATOM 819 C CA . PRO A 1 106 ? -10.726 4.697 18.819 1.00 61.00 106 PRO A CA 1
ATOM 820 C C . PRO A 1 106 ? -11.920 4.004 18.158 1.00 61.00 106 PRO A C 1
ATOM 822 O O . PRO A 1 106 ? -11.812 3.425 17.080 1.00 61.00 106 PRO A O 1
ATOM 825 N N . ARG A 1 107 ? -13.075 4.098 18.821 1.00 65.38 107 ARG A N 1
ATOM 826 C CA . ARG A 1 107 ? -14.370 3.563 18.373 1.00 65.38 107 ARG A CA 1
ATOM 827 C C . ARG A 1 107 ? -15.110 4.562 17.483 1.00 65.38 107 ARG A C 1
ATOM 829 O O . ARG A 1 107 ? -16.324 4.619 17.504 1.00 65.38 107 ARG A O 1
ATOM 836 N N . GLY A 1 108 ? -14.395 5.441 16.786 1.00 67.94 108 GLY A N 1
ATOM 837 C CA . GLY A 1 108 ? -15.009 6.503 15.993 1.00 67.94 108 GLY A CA 1
ATOM 838 C C . GLY A 1 108 ? -15.383 6.019 14.597 1.00 67.94 108 GLY A C 1
ATOM 839 O O . GLY A 1 108 ? -14.610 5.296 13.967 1.00 67.94 108 GLY A O 1
ATOM 840 N N . LEU A 1 109 ? -16.516 6.496 14.075 1.00 75.25 109 LEU A N 1
ATOM 841 C CA . LEU A 1 109 ? -16.931 6.284 12.682 1.00 75.25 109 LEU A CA 1
ATOM 842 C C . LEU A 1 109 ? -15.837 6.720 11.689 1.00 75.25 109 LEU A C 1
ATOM 844 O O . LEU A 1 109 ? -15.620 6.053 10.684 1.00 75.25 109 LEU A O 1
ATOM 848 N N . ALA A 1 110 ? -15.063 7.757 12.028 1.00 78.25 110 ALA A N 1
ATOM 849 C CA . ALA A 1 110 ? -13.899 8.194 11.257 1.00 78.25 110 ALA A CA 1
ATOM 850 C C . ALA A 1 110 ? -12.837 7.093 11.074 1.00 78.25 110 ALA A C 1
ATOM 852 O O . ALA A 1 110 ? -12.310 6.934 9.979 1.00 78.25 110 ALA A O 1
ATOM 853 N N . GLY A 1 111 ? -12.551 6.300 12.113 1.00 81.12 111 GLY A N 1
ATOM 854 C CA . GLY A 1 111 ? -11.572 5.217 12.014 1.00 81.12 111 GLY A CA 1
ATOM 855 C C . GLY A 1 111 ? -12.071 4.062 11.149 1.00 81.12 111 GLY A C 1
ATOM 856 O O . GLY A 1 111 ? -11.328 3.541 10.320 1.00 81.12 111 GLY A O 1
ATOM 857 N N . ILE A 1 112 ? -13.346 3.700 11.293 1.00 84.62 112 ILE A N 1
ATOM 858 C CA . ILE A 1 112 ? -13.993 2.699 10.436 1.00 84.62 112 ILE A CA 1
ATOM 859 C C . ILE A 1 112 ? -13.952 3.151 8.973 1.00 84.62 112 ILE A C 1
ATOM 861 O O . ILE A 1 112 ? -13.579 2.364 8.110 1.00 84.62 112 ILE A O 1
ATOM 865 N N . LEU A 1 113 ? -14.274 4.418 8.693 1.00 86.81 113 LEU A N 1
ATOM 866 C CA . LEU A 1 113 ? -14.208 4.970 7.340 1.00 86.81 113 LEU A CA 1
ATOM 867 C C . LEU A 1 113 ? -12.793 4.907 6.765 1.00 86.81 113 LEU A C 1
ATOM 869 O O . LEU A 1 113 ? -12.638 4.490 5.621 1.00 86.81 113 LEU A O 1
ATOM 873 N N . VAL A 1 114 ? -11.768 5.270 7.545 1.00 88.50 114 VAL A N 1
ATOM 874 C CA . VAL A 1 114 ? -10.373 5.160 7.090 1.00 88.50 114 VAL A CA 1
ATOM 875 C C . VAL A 1 114 ? -10.031 3.713 6.754 1.00 88.50 114 VAL A C 1
ATOM 877 O O . VAL A 1 114 ? -9.481 3.474 5.687 1.00 88.50 114 VAL A O 1
ATOM 880 N N . ASP A 1 115 ? -10.384 2.745 7.602 1.00 90.00 115 ASP A N 1
ATOM 881 C CA . ASP A 1 115 ? -10.064 1.337 7.343 1.00 90.00 115 ASP A CA 1
ATOM 882 C C . ASP A 1 115 ? -10.837 0.757 6.152 1.00 90.00 115 ASP A C 1
ATOM 884 O O . ASP A 1 115 ? -10.271 -0.020 5.388 1.00 90.00 115 ASP A O 1
ATOM 888 N N . VAL A 1 116 ? -12.104 1.142 5.958 1.00 91.12 116 VAL A N 1
ATOM 889 C CA . VAL A 1 116 ? -12.894 0.744 4.781 1.00 91.12 116 VAL A CA 1
ATOM 890 C C . VAL A 1 116 ? -12.275 1.323 3.516 1.00 91.12 116 VAL A C 1
ATOM 892 O O . VAL A 1 116 ? -12.001 0.583 2.574 1.00 91.12 116 VAL A O 1
ATOM 895 N N . VAL A 1 117 ? -12.042 2.638 3.488 1.00 90.00 117 VAL A N 1
ATOM 896 C CA . VAL A 1 117 ? -11.528 3.323 2.299 1.00 90.00 117 VAL A CA 1
ATOM 897 C C . VAL A 1 117 ? -10.120 2.836 1.980 1.00 90.00 117 VAL A C 1
ATOM 899 O O . VAL A 1 117 ? -9.887 2.399 0.860 1.00 90.00 117 VAL A O 1
ATOM 902 N N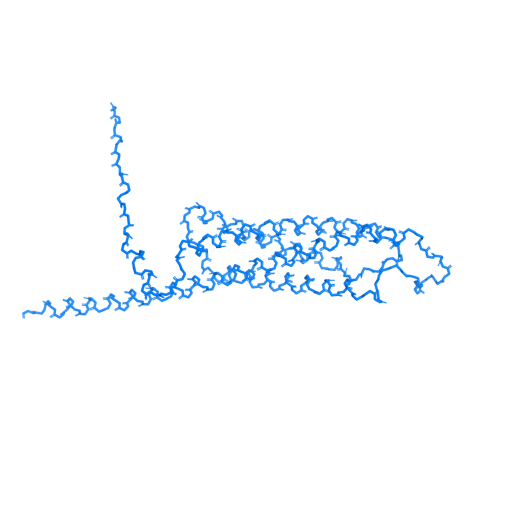 . ALA A 1 118 ? -9.207 2.836 2.954 1.00 89.69 118 ALA A N 1
ATOM 903 C CA . ALA A 1 118 ? -7.837 2.367 2.771 1.00 89.69 118 ALA A CA 1
ATOM 904 C C . ALA A 1 118 ? -7.790 0.874 2.422 1.00 89.69 118 ALA A C 1
ATOM 906 O O . ALA A 1 118 ? -7.124 0.485 1.466 1.00 89.69 118 ALA A O 1
ATOM 907 N N . GLY A 1 119 ? -8.530 0.042 3.160 1.00 90.81 119 GLY A N 1
ATOM 908 C CA . GLY A 1 119 ? -8.573 -1.401 2.949 1.00 90.81 119 GLY A CA 1
ATOM 909 C C . GLY A 1 119 ? -9.036 -1.757 1.542 1.00 90.81 119 GLY A C 1
ATOM 910 O O . GLY A 1 119 ? -8.313 -2.435 0.815 1.00 90.81 119 GLY A O 1
ATOM 911 N N . LEU A 1 120 ? -10.202 -1.253 1.125 1.00 92.88 120 LEU A N 1
ATOM 912 C CA . LEU A 1 120 ? -10.736 -1.521 -0.210 1.00 92.88 120 LEU A CA 1
ATOM 913 C C . LEU A 1 120 ? -9.850 -0.914 -1.299 1.00 92.88 120 LEU A C 1
ATOM 915 O O . LEU A 1 120 ? -9.502 -1.613 -2.247 1.00 92.88 120 LEU A O 1
ATOM 919 N N . TYR A 1 121 ? -9.449 0.352 -1.156 1.00 93.12 121 TYR A N 1
ATOM 920 C CA . TYR A 1 121 ? -8.636 1.031 -2.162 1.00 93.12 121 TYR A CA 1
ATOM 921 C C . TYR A 1 121 ? -7.317 0.288 -2.407 1.00 93.12 121 TYR A C 1
ATOM 923 O O . TYR A 1 121 ? -7.022 -0.057 -3.547 1.00 93.12 121 TYR A O 1
ATOM 931 N N . PHE A 1 122 ? -6.553 -0.047 -1.363 1.00 94.94 122 PHE A N 1
ATOM 932 C CA . PHE A 1 122 ? -5.270 -0.733 -1.539 1.00 94.94 122 PHE A CA 1
ATOM 933 C C . PHE A 1 122 ? -5.417 -2.186 -1.998 1.00 94.94 122 PHE A C 1
ATOM 935 O O . PHE A 1 122 ? -4.625 -2.636 -2.829 1.00 94.94 122 PHE A O 1
ATOM 942 N N . LEU A 1 123 ? -6.434 -2.917 -1.526 1.00 94.38 123 LEU A N 1
ATOM 943 C CA . LEU A 1 123 ? -6.699 -4.281 -1.997 1.00 94.38 123 LEU A CA 1
ATOM 944 C C . LEU A 1 123 ? -7.050 -4.295 -3.486 1.00 94.38 123 LEU A C 1
ATOM 946 O O . LEU A 1 123 ? -6.426 -5.024 -4.250 1.00 94.38 123 LEU A O 1
ATOM 950 N N . PHE A 1 124 ? -7.999 -3.470 -3.926 1.00 93.00 124 PHE A N 1
ATOM 951 C CA . PHE A 1 124 ? -8.379 -3.444 -5.338 1.00 93.00 124 PHE A CA 1
ATOM 952 C C . PHE A 1 124 ? -7.266 -2.890 -6.221 1.00 93.00 124 PHE A C 1
ATOM 954 O O . PHE A 1 124 ? -7.007 -3.457 -7.280 1.00 93.00 124 PHE A O 1
ATOM 961 N N . GLN A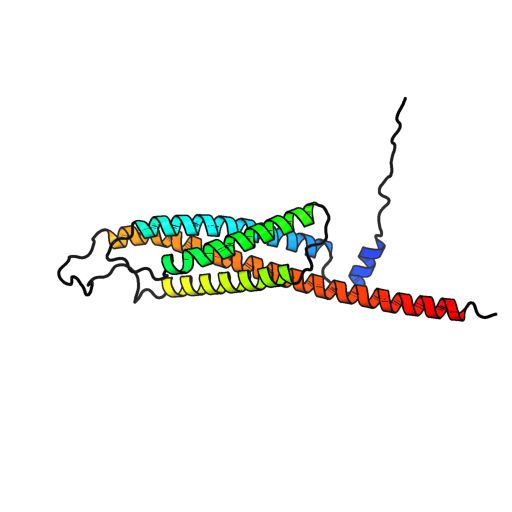 1 125 ? -6.559 -1.846 -5.780 1.00 91.50 125 GLN A N 1
ATOM 962 C CA . GLN A 1 125 ? -5.463 -1.274 -6.558 1.00 91.50 125 GLN A CA 1
ATOM 963 C C . GLN A 1 125 ? -4.307 -2.267 -6.731 1.00 91.50 125 GLN A C 1
ATOM 965 O O . GLN A 1 125 ? -3.753 -2.388 -7.824 1.00 91.50 125 GLN A O 1
ATOM 970 N N . SER A 1 126 ? -3.961 -3.007 -5.673 1.00 93.62 126 SER A N 1
ATOM 971 C CA . SER A 1 126 ? -2.923 -4.038 -5.743 1.00 93.62 126 SER A CA 1
ATOM 972 C C . SER A 1 126 ? -3.347 -5.219 -6.611 1.00 93.62 126 SER A C 1
ATOM 974 O O . SER A 1 126 ? -2.583 -5.609 -7.489 1.00 93.62 126 SER A O 1
ATOM 976 N N . LEU A 1 127 ? -4.566 -5.742 -6.442 1.00 92.88 127 LEU A N 1
ATOM 977 C CA . LEU A 1 127 ? -5.084 -6.843 -7.259 1.00 92.88 127 LEU A CA 1
ATOM 978 C C . LEU A 1 127 ? -5.169 -6.466 -8.739 1.00 92.88 127 LEU A C 1
ATOM 980 O O . LEU A 1 127 ? -4.751 -7.249 -9.589 1.00 92.88 127 LEU A O 1
ATOM 984 N N . HIS A 1 128 ? -5.646 -5.258 -9.046 1.00 89.25 128 HIS A N 1
ATOM 985 C CA . HIS A 1 128 ? -5.691 -4.753 -10.414 1.00 89.25 128 HIS A CA 1
ATOM 986 C C . HIS A 1 128 ? -4.283 -4.647 -11.017 1.00 89.25 128 HIS A C 1
ATOM 988 O O . HIS A 1 128 ? -4.044 -5.123 -12.125 1.00 89.25 128 HIS A O 1
ATOM 994 N N . GLY A 1 129 ? -3.320 -4.103 -10.264 1.00 88.50 129 GLY A N 1
ATOM 995 C CA . GLY A 1 129 ? -1.926 -4.047 -10.701 1.00 88.50 129 GLY A CA 1
ATOM 996 C C . GLY A 1 129 ? -1.319 -5.434 -10.932 1.00 88.50 129 GLY A C 1
ATOM 997 O O . GLY A 1 129 ? -0.716 -5.665 -11.978 1.00 88.50 129 GLY A O 1
ATOM 998 N N . MET A 1 130 ? -1.515 -6.376 -10.004 1.00 90.62 130 MET A N 1
ATOM 999 C CA . MET A 1 130 ? -1.013 -7.752 -10.132 1.00 90.62 130 MET A CA 1
ATOM 1000 C C . MET A 1 130 ? -1.630 -8.466 -11.335 1.00 90.62 130 MET A C 1
ATOM 1002 O O . MET A 1 130 ? -0.916 -9.137 -12.077 1.00 90.62 130 MET A O 1
ATOM 1006 N N . GLN A 1 131 ? -2.936 -8.297 -11.561 1.00 89.38 131 GLN A N 1
ATOM 1007 C CA . GLN A 1 131 ? -3.616 -8.850 -12.727 1.00 89.38 131 GLN A CA 1
ATOM 1008 C C . GLN A 1 131 ? -2.989 -8.332 -14.024 1.00 89.38 131 GLN A C 1
ATOM 1010 O O . GLN A 1 131 ? -2.662 -9.139 -14.894 1.00 89.38 131 GLN A O 1
ATOM 1015 N N . ASN A 1 132 ? -2.765 -7.021 -14.144 1.00 84.94 132 ASN A N 1
ATOM 1016 C CA . ASN A 1 132 ? -2.165 -6.462 -15.353 1.00 84.94 132 ASN A CA 1
ATOM 1017 C C . ASN A 1 132 ? -0.725 -6.961 -15.562 1.00 84.94 132 ASN A C 1
ATOM 1019 O O . ASN A 1 132 ? -0.334 -7.230 -16.692 1.00 84.94 132 ASN A O 1
ATOM 1023 N N . PHE A 1 133 ? 0.059 -7.137 -14.490 1.00 80.44 133 PHE A N 1
ATOM 1024 C CA . PHE A 1 133 ? 1.408 -7.717 -14.578 1.00 80.44 133 PHE A CA 1
ATOM 1025 C C . PHE A 1 133 ? 1.411 -9.185 -15.032 1.00 80.44 133 PHE A C 1
ATOM 1027 O O . PHE A 1 133 ? 2.357 -9.627 -15.684 1.00 80.44 133 PHE A O 1
ATOM 1034 N N . LEU A 1 134 ? 0.374 -9.955 -14.689 1.00 83.38 134 LEU A N 1
ATOM 1035 C CA . LEU A 1 134 ? 0.235 -11.353 -15.111 1.00 83.38 134 LEU A CA 1
ATOM 1036 C C . LEU A 1 134 ? -0.276 -11.486 -16.551 1.00 83.38 134 LEU A C 1
ATOM 1038 O O . LEU A 1 134 ? 0.058 -12.459 -17.227 1.00 83.38 134 LEU A O 1
ATOM 1042 N N . GLN A 1 135 ? -1.050 -10.514 -17.039 1.00 76.38 135 GLN A N 1
ATOM 1043 C CA . GLN A 1 135 ? -1.529 -10.450 -18.421 1.00 76.38 135 GLN A CA 1
ATOM 1044 C C . GLN A 1 135 ? -0.410 -9.957 -19.359 1.00 76.38 135 GLN A C 1
ATOM 1046 O O . GLN A 1 135 ? -0.417 -8.825 -19.833 1.00 76.38 135 GLN A O 1
ATOM 1051 N N . ARG A 1 136 ? 0.578 -10.825 -19.614 1.00 62.16 136 ARG A N 1
ATOM 1052 C CA . ARG A 1 136 ? 1.818 -10.525 -20.365 1.00 62.16 136 ARG A CA 1
ATOM 1053 C C . ARG A 1 136 ? 1.621 -10.089 -21.821 1.00 62.16 136 ARG A C 1
ATOM 1055 O O . ARG A 1 136 ? 2.539 -9.517 -22.395 1.00 62.16 136 ARG A O 1
ATOM 1062 N N . ASP A 1 137 ? 0.462 -10.349 -22.416 1.00 58.12 137 ASP A N 1
ATOM 1063 C CA . ASP A 1 137 ? 0.296 -10.267 -23.873 1.00 58.12 137 ASP A CA 1
ATOM 1064 C C . ASP A 1 137 ? 0.208 -8.830 -24.423 1.00 58.12 137 ASP A C 1
ATOM 1066 O O . ASP A 1 137 ? 0.386 -8.629 -25.620 1.00 58.12 137 ASP A O 1
ATOM 1070 N N . ASN A 1 138 ? -0.007 -7.823 -23.564 1.00 59.00 138 ASN A N 1
ATOM 1071 C CA . ASN A 1 138 ? -0.140 -6.412 -23.966 1.00 59.00 138 ASN A CA 1
ATOM 1072 C C . ASN A 1 138 ? 0.907 -5.472 -23.342 1.00 59.00 138 ASN A C 1
ATOM 1074 O O . ASN A 1 138 ? 0.835 -4.261 -23.552 1.00 59.00 138 ASN A O 1
ATOM 1078 N N . PHE A 1 139 ? 1.847 -5.994 -22.548 1.00 67.94 139 PHE A N 1
ATOM 1079 C CA . PHE A 1 139 ? 2.739 -5.173 -21.727 1.00 67.94 139 PHE A CA 1
ATOM 1080 C C . PHE A 1 139 ? 4.168 -5.716 -21.708 1.00 67.94 139 PHE A C 1
ATOM 1082 O O . PHE A 1 139 ? 4.398 -6.923 -21.742 1.00 67.94 139 PHE A O 1
ATOM 1089 N N . GLY A 1 140 ? 5.148 -4.816 -21.620 1.00 76.31 140 GLY A N 1
ATOM 1090 C CA . GLY A 1 140 ? 6.568 -5.157 -21.679 1.00 76.31 140 GLY A CA 1
ATOM 1091 C C . GLY A 1 140 ? 7.302 -4.412 -22.787 1.00 76.31 140 GLY A C 1
ATOM 1092 O O . GLY A 1 140 ? 7.027 -3.242 -23.035 1.00 76.31 140 GLY A O 1
ATOM 1093 N N . CYS A 1 141 ? 8.275 -5.073 -23.407 1.00 81.19 141 CYS A N 1
ATOM 1094 C CA . CYS A 1 141 ? 9.145 -4.482 -24.419 1.00 81.19 141 CYS A CA 1
ATOM 1095 C C . CYS A 1 141 ? 8.657 -4.831 -25.821 1.00 81.19 141 CYS A C 1
ATOM 1097 O O . CYS A 1 141 ? 8.748 -5.987 -26.228 1.00 81.19 141 CYS A O 1
ATOM 1099 N N . HIS A 1 142 ? 8.139 -3.851 -26.564 1.00 77.62 142 HIS A N 1
ATOM 1100 C CA . HIS A 1 142 ? 7.704 -4.085 -27.940 1.00 77.62 142 HIS A CA 1
ATOM 1101 C C . HIS A 1 142 ? 7.782 -2.836 -28.832 1.00 77.62 142 HIS A C 1
ATOM 1103 O O . HIS A 1 142 ? 7.496 -1.712 -28.420 1.00 77.62 142 HIS A O 1
ATOM 1109 N N . VAL A 1 143 ? 8.110 -3.074 -30.101 1.00 67.50 143 VAL A N 1
ATOM 1110 C CA . VAL A 1 143 ? 7.970 -2.153 -31.244 1.00 67.50 143 VAL A CA 1
ATOM 1111 C C . VAL A 1 143 ? 6.745 -2.585 -32.067 1.00 67.50 143 VAL A C 1
ATOM 1113 O O . VAL A 1 143 ? 6.380 -3.760 -32.005 1.00 67.50 143 VAL A O 1
ATOM 1116 N N . PRO A 1 144 ? 6.114 -1.713 -32.876 1.00 59.94 144 PRO A N 1
ATOM 1117 C CA . PRO A 1 144 ? 6.508 -0.350 -33.226 1.00 59.94 144 PRO A CA 1
ATOM 1118 C C . PRO A 1 144 ? 5.699 0.744 -32.513 1.00 59.94 144 PRO A C 1
ATOM 1120 O O . PRO A 1 144 ? 4.498 0.618 -32.271 1.00 59.94 144 PRO A O 1
ATOM 1123 N N . TRP A 1 145 ? 6.343 1.889 -32.284 1.00 64.81 145 TRP A N 1
ATOM 1124 C CA . TRP A 1 145 ? 5.632 3.137 -32.016 1.00 64.81 145 TRP A CA 1
ATOM 1125 C C . TRP A 1 145 ? 4.880 3.581 -33.278 1.00 64.81 145 TRP A C 1
ATOM 1127 O O . TRP A 1 145 ? 5.454 3.604 -34.367 1.00 64.81 145 TRP A O 1
ATOM 1137 N N . ARG A 1 146 ? 3.621 4.032 -33.143 1.00 58.47 146 ARG A N 1
ATOM 1138 C CA . ARG A 1 146 ? 2.869 4.637 -34.268 1.00 58.47 146 ARG A CA 1
ATOM 1139 C C . ARG A 1 146 ? 3.598 5.832 -34.896 1.00 58.47 146 ARG A C 1
ATOM 1141 O O . ARG A 1 146 ? 3.364 6.130 -36.061 1.00 58.47 146 ARG A O 1
ATOM 1148 N N . SER A 1 147 ? 4.445 6.517 -34.128 1.00 68.44 147 SER A N 1
ATOM 1149 C CA . SER A 1 147 ? 5.202 7.694 -34.562 1.00 68.44 147 SER A CA 1
ATOM 1150 C C . SER A 1 147 ? 6.539 7.375 -35.239 1.00 68.44 147 SER A C 1
ATOM 1152 O O . SER A 1 147 ? 7.046 8.241 -35.945 1.00 68.44 147 SER A O 1
ATOM 1154 N N . ASP A 1 148 ? 7.110 6.179 -35.052 1.00 69.50 148 ASP A N 1
ATOM 1155 C CA . ASP A 1 148 ? 8.367 5.782 -35.704 1.00 69.50 148 ASP A CA 1
ATOM 1156 C C . ASP A 1 148 ? 8.467 4.252 -35.877 1.00 69.50 148 ASP A C 1
ATOM 1158 O O . ASP A 1 148 ? 9.057 3.552 -35.049 1.00 69.50 148 ASP A O 1
ATOM 1162 N N . PRO A 1 149 ? 7.883 3.706 -36.958 1.00 71.56 149 PRO A N 1
ATOM 1163 C CA . PRO A 1 149 ? 7.888 2.272 -37.219 1.00 71.56 149 PRO A CA 1
ATOM 1164 C C . PRO A 1 149 ? 9.213 1.738 -37.786 1.00 71.56 149 PRO A C 1
ATOM 1166 O O . PRO A 1 149 ? 9.324 0.533 -37.998 1.00 71.56 149 PRO A O 1
ATOM 1169 N N . ARG A 1 150 ? 10.207 2.596 -38.070 1.00 76.75 150 ARG A N 1
ATOM 1170 C CA . ARG A 1 150 ? 11.504 2.186 -38.650 1.00 76.75 150 ARG A CA 1
ATOM 1171 C C . ARG A 1 150 ? 12.642 2.138 -37.632 1.00 76.75 150 ARG A C 1
ATOM 1173 O O . ARG A 1 150 ? 13.716 1.631 -37.953 1.00 76.75 150 ARG A O 1
ATOM 1180 N N . ARG A 1 151 ? 12.424 2.654 -36.424 1.00 78.25 151 ARG A N 1
ATOM 1181 C CA . ARG A 1 151 ? 13.374 2.572 -35.312 1.00 78.25 151 ARG A CA 1
ATOM 1182 C C . ARG A 1 151 ? 13.620 1.103 -34.910 1.00 78.25 151 ARG A C 1
ATOM 1184 O O . ARG A 1 151 ? 12.655 0.355 -34.744 1.00 78.25 151 ARG A O 1
ATOM 1191 N N . PRO A 1 152 ? 14.883 0.689 -34.699 1.00 74.81 152 PRO A N 1
ATOM 1192 C CA . PRO A 1 152 ? 15.183 -0.609 -34.104 1.00 74.81 152 PRO A CA 1
ATOM 1193 C C . PRO A 1 152 ? 14.723 -0.656 -32.640 1.00 74.81 152 PRO A C 1
ATOM 1195 O O . PRO A 1 152 ? 14.753 0.363 -31.946 1.00 74.81 152 PRO A O 1
ATOM 1198 N N . ALA A 1 153 ? 14.322 -1.841 -32.176 1.00 78.06 153 ALA A N 1
ATOM 1199 C CA . ALA A 1 153 ? 13.988 -2.070 -30.772 1.00 78.06 153 ALA A CA 1
ATOM 1200 C C . ALA A 1 153 ? 15.171 -1.707 -29.860 1.00 78.06 153 ALA A C 1
ATOM 1202 O O . ALA A 1 153 ? 16.323 -1.982 -30.198 1.00 78.06 153 ALA A O 1
ATOM 1203 N N . ASP A 1 154 ? 14.880 -1.119 -28.703 1.00 81.62 154 ASP A N 1
ATOM 1204 C CA . ASP A 1 154 ? 15.864 -0.844 -27.663 1.00 81.62 154 ASP A CA 1
ATOM 1205 C C . ASP A 1 154 ? 16.413 -2.172 -27.104 1.00 81.62 154 ASP A C 1
ATOM 1207 O O . ASP A 1 154 ? 15.656 -2.931 -26.484 1.00 81.62 154 ASP A O 1
ATOM 1211 N N . PRO A 1 155 ? 17.703 -2.486 -27.334 1.00 79.94 155 PRO A N 1
ATOM 1212 C CA . PRO A 1 155 ? 18.274 -3.787 -26.993 1.00 79.94 155 PRO A CA 1
ATOM 1213 C C . PRO A 1 155 ? 18.319 -4.031 -25.480 1.00 79.94 155 PRO A C 1
ATOM 1215 O O . PRO A 1 155 ? 18.319 -5.182 -25.046 1.00 79.94 155 PRO A O 1
ATOM 1218 N N . ASP A 1 156 ? 18.308 -2.966 -24.676 1.00 87.25 156 ASP A N 1
ATOM 1219 C CA . ASP A 1 156 ? 18.390 -3.054 -23.219 1.00 87.25 156 ASP A CA 1
ATOM 1220 C C . ASP A 1 156 ? 17.011 -3.091 -22.551 1.00 87.25 156 ASP A C 1
ATOM 1222 O O . ASP A 1 156 ? 16.921 -3.181 -21.323 1.00 87.25 156 ASP A O 1
ATOM 1226 N N . CYS A 1 157 ? 15.921 -3.055 -23.327 1.00 87.69 157 CYS A N 1
ATOM 1227 C CA . CYS A 1 157 ? 14.579 -2.986 -22.763 1.00 87.69 157 CYS A CA 1
ATOM 1228 C C . CYS A 1 157 ? 14.255 -4.196 -21.881 1.00 87.69 157 CYS A C 1
ATOM 1230 O O . CYS A 1 157 ? 13.824 -4.029 -20.738 1.00 87.69 157 CYS A O 1
ATOM 1232 N N . ASP A 1 158 ? 14.502 -5.414 -22.368 1.00 86.81 158 ASP A N 1
ATOM 1233 C CA . ASP A 1 158 ? 14.215 -6.633 -21.607 1.00 86.81 158 ASP A CA 1
ATOM 1234 C C . ASP A 1 158 ? 15.105 -6.770 -20.370 1.00 86.81 158 ASP A C 1
ATOM 1236 O O . ASP A 1 158 ? 14.642 -7.205 -19.313 1.00 86.81 158 ASP A O 1
ATOM 1240 N N . VAL A 1 159 ? 16.367 -6.344 -20.475 1.00 89.81 159 VAL A N 1
ATOM 1241 C CA . VAL A 1 159 ? 17.319 -6.340 -19.357 1.00 89.81 159 VAL A CA 1
ATOM 1242 C C . VAL A 1 159 ? 16.871 -5.355 -18.281 1.00 89.81 159 VAL A C 1
ATOM 1244 O O . VAL A 1 159 ? 16.891 -5.678 -17.091 1.00 89.81 159 VAL A O 1
ATOM 1247 N N . TRP A 1 160 ? 16.441 -4.161 -18.686 1.00 91.38 160 TRP A N 1
ATOM 1248 C CA . TRP A 1 160 ? 15.881 -3.165 -17.784 1.00 91.38 160 TRP A CA 1
ATOM 1249 C C . TRP A 1 160 ? 14.593 -3.678 -17.132 1.00 91.38 160 TRP A C 1
ATOM 1251 O O . TRP A 1 160 ? 14.471 -3.627 -15.908 1.00 91.38 160 TRP A O 1
ATOM 1261 N N . ARG A 1 161 ? 13.672 -4.253 -17.920 1.00 87.56 161 ARG A N 1
ATOM 1262 C CA . ARG A 1 161 ? 12.402 -4.817 -17.441 1.00 87.56 161 ARG A CA 1
ATOM 1263 C C . ARG A 1 161 ? 12.643 -5.887 -16.384 1.00 87.56 161 ARG A C 1
ATOM 1265 O O . ARG A 1 161 ? 12.100 -5.783 -15.290 1.00 87.56 161 ARG A O 1
ATOM 1272 N N . ALA A 1 162 ? 13.515 -6.854 -16.662 1.00 88.31 162 ALA A N 1
ATOM 1273 C CA . ALA A 1 162 ? 13.839 -7.933 -15.730 1.00 88.31 162 ALA A CA 1
ATOM 1274 C C . ALA A 1 162 ? 14.386 -7.425 -14.380 1.00 88.31 162 ALA A C 1
ATOM 1276 O O . ALA A 1 162 ? 14.201 -8.075 -13.353 1.00 88.31 162 ALA A O 1
ATOM 1277 N N . ARG A 1 163 ? 15.039 -6.255 -14.363 1.00 90.12 163 ARG A N 1
ATOM 1278 C CA . ARG A 1 163 ? 15.534 -5.604 -13.137 1.00 90.12 163 ARG A CA 1
ATOM 1279 C C . ARG A 1 163 ? 14.468 -4.754 -12.442 1.00 90.12 163 ARG A C 1
ATOM 1281 O O . ARG A 1 163 ? 14.483 -4.652 -11.218 1.00 90.12 163 ARG A O 1
ATOM 1288 N N . ALA A 1 164 ? 13.566 -4.141 -13.204 1.00 89.56 164 ALA A N 1
ATOM 1289 C CA . ALA A 1 164 ? 12.529 -3.244 -12.705 1.00 89.56 164 ALA A CA 1
ATOM 1290 C C . ALA A 1 164 ? 11.306 -3.989 -12.140 1.00 89.56 164 ALA A C 1
ATOM 1292 O O . ALA A 1 164 ? 10.800 -3.624 -11.077 1.00 89.56 164 ALA A O 1
ATOM 1293 N N . GLU A 1 165 ? 10.847 -5.050 -12.812 1.00 88.56 165 GLU A N 1
ATOM 1294 C CA . GLU A 1 165 ? 9.643 -5.807 -12.439 1.00 88.56 165 GLU A CA 1
ATOM 1295 C C . GLU A 1 165 ? 9.622 -6.297 -10.983 1.00 88.56 165 GLU A C 1
ATOM 1297 O O . GLU A 1 165 ? 8.587 -6.125 -10.335 1.00 88.56 165 GLU A O 1
ATOM 1302 N N . PRO A 1 166 ? 10.717 -6.839 -10.408 1.00 90.94 166 PRO A N 1
ATOM 1303 C CA . PRO A 1 166 ? 10.725 -7.255 -9.008 1.00 90.94 166 PRO A CA 1
ATOM 1304 C C . PRO A 1 166 ? 10.353 -6.126 -8.041 1.00 90.94 166 PRO A C 1
ATOM 1306 O O . PRO A 1 166 ? 9.670 -6.361 -7.047 1.00 90.94 166 PRO A O 1
ATOM 1309 N N . VAL A 1 167 ? 10.755 -4.886 -8.339 1.00 91.88 167 VAL A N 1
ATOM 1310 C CA . VAL A 1 167 ? 10.442 -3.724 -7.495 1.00 91.88 167 VAL A CA 1
ATOM 1311 C C . VAL A 1 167 ? 8.960 -3.368 -7.587 1.00 91.88 167 VAL A C 1
ATOM 1313 O O . VAL A 1 167 ? 8.333 -3.103 -6.559 1.00 91.88 167 VAL A O 1
ATOM 1316 N N . PHE A 1 168 ? 8.375 -3.434 -8.786 1.00 89.88 168 PHE A N 1
ATOM 1317 C CA . PHE A 1 168 ? 6.936 -3.234 -8.977 1.00 89.88 168 PHE A CA 1
ATOM 1318 C C . PHE A 1 168 ? 6.112 -4.312 -8.263 1.00 89.88 168 PHE A C 1
ATOM 1320 O O . PHE A 1 168 ? 5.112 -3.994 -7.620 1.00 89.88 168 PHE A O 1
ATOM 1327 N N . TRP A 1 169 ? 6.563 -5.568 -8.301 1.00 91.56 169 TRP A N 1
ATOM 1328 C CA . TRP A 1 169 ? 5.949 -6.662 -7.550 1.00 91.56 169 TRP A CA 1
ATOM 1329 C C . TRP A 1 169 ? 6.016 -6.439 -6.043 1.00 91.56 169 TRP A C 1
ATOM 1331 O O . TRP A 1 169 ? 4.994 -6.566 -5.372 1.00 91.56 169 TRP A O 1
ATOM 1341 N N . CYS A 1 170 ? 7.176 -6.047 -5.509 1.00 93.62 170 CYS A N 1
ATOM 1342 C CA . CYS A 1 170 ? 7.305 -5.691 -4.097 1.00 93.62 170 CYS A CA 1
ATOM 1343 C C . CYS A 1 170 ? 6.318 -4.582 -3.715 1.00 93.62 170 CYS A C 1
ATOM 1345 O O . CYS A 1 170 ? 5.581 -4.737 -2.744 1.00 93.62 170 CYS A O 1
ATOM 1347 N N . TYR A 1 171 ? 6.244 -3.506 -4.504 1.00 92.94 171 TYR A N 1
ATOM 1348 C CA . TYR A 1 171 ? 5.264 -2.437 -4.301 1.00 92.94 171 TYR A CA 1
ATOM 1349 C C . TYR A 1 171 ? 3.827 -2.980 -4.224 1.00 92.94 171 TYR A C 1
ATOM 1351 O O . TYR A 1 171 ? 3.130 -2.709 -3.247 1.00 92.94 171 TYR A O 1
ATOM 1359 N N . LEU A 1 172 ? 3.396 -3.782 -5.203 1.00 93.12 172 LEU A N 1
ATOM 1360 C CA . LEU A 1 172 ? 2.036 -4.328 -5.247 1.00 93.12 172 LEU A CA 1
ATOM 1361 C C . LEU A 1 172 ? 1.747 -5.279 -4.079 1.00 93.12 172 LEU A C 1
ATOM 1363 O O . LEU A 1 172 ? 0.656 -5.238 -3.514 1.00 93.12 172 LEU A O 1
ATOM 1367 N N . VAL A 1 173 ? 2.714 -6.110 -3.687 1.00 95.06 173 VAL A N 1
ATOM 1368 C CA . VAL A 1 173 ? 2.582 -7.032 -2.550 1.00 95.06 173 VAL A CA 1
ATOM 1369 C C . VAL A 1 173 ? 2.465 -6.267 -1.236 1.00 95.06 173 VAL A C 1
ATOM 1371 O O . VAL A 1 173 ? 1.580 -6.567 -0.436 1.00 95.06 173 VAL A O 1
ATOM 1374 N N . PHE A 1 174 ? 3.302 -5.253 -1.007 1.00 95.19 174 PHE A N 1
ATOM 1375 C CA . PHE A 1 174 ? 3.195 -4.432 0.200 1.00 95.19 174 PHE A CA 1
ATOM 1376 C C . PHE A 1 174 ? 1.892 -3.633 0.231 1.00 95.19 174 PHE A C 1
ATOM 1378 O O . PHE A 1 174 ? 1.257 -3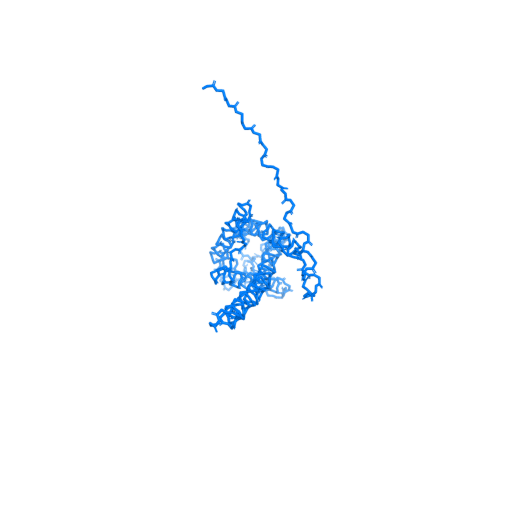.579 1.284 1.00 95.19 174 PHE A O 1
ATOM 1385 N N . LEU A 1 175 ? 1.440 -3.118 -0.916 1.00 94.88 175 LEU A N 1
ATOM 1386 C CA . LEU A 1 175 ? 0.140 -2.462 -1.049 1.00 94.88 175 LEU A CA 1
ATOM 1387 C C . LEU A 1 175 ? -1.011 -3.424 -0.700 1.00 94.88 175 LEU A C 1
ATOM 1389 O O . LEU A 1 175 ? -1.925 -3.057 0.037 1.00 94.88 175 LEU A O 1
ATOM 1393 N N . PHE A 1 176 ? -0.939 -4.677 -1.157 1.00 95.94 176 PHE A N 1
ATOM 1394 C CA . PHE A 1 176 ? -1.916 -5.716 -0.826 1.00 95.94 176 PHE A CA 1
ATOM 1395 C C . PHE A 1 176 ? -1.932 -6.040 0.672 1.00 95.94 176 PHE A C 1
ATOM 1397 O O . PHE A 1 176 ? -2.992 -6.027 1.297 1.00 95.94 176 PHE A O 1
ATOM 1404 N N . ILE A 1 177 ? -0.760 -6.289 1.270 1.00 96.25 177 ILE A N 1
ATOM 1405 C CA . ILE A 1 177 ? -0.627 -6.561 2.711 1.00 96.25 177 ILE A CA 1
ATOM 1406 C C . ILE A 1 177 ? -1.157 -5.377 3.523 1.00 96.25 177 ILE A C 1
ATOM 1408 O O . ILE A 1 177 ? -1.830 -5.573 4.535 1.00 96.25 177 ILE A O 1
ATOM 1412 N N . PHE A 1 178 ? -0.892 -4.152 3.073 1.00 95.75 178 PHE A N 1
ATOM 1413 C CA . PHE A 1 178 ? -1.377 -2.943 3.721 1.00 95.75 178 PHE A CA 1
ATOM 1414 C C . PHE A 1 178 ? -2.908 -2.853 3.683 1.00 95.75 178 PHE A C 1
ATOM 1416 O O . PHE A 1 178 ? -3.536 -2.638 4.722 1.00 95.75 178 PHE A O 1
ATOM 1423 N N . GLY A 1 179 ? -3.521 -3.122 2.528 1.00 95.56 179 GLY A N 1
ATOM 1424 C CA . GLY A 1 179 ? -4.974 -3.226 2.398 1.00 95.56 179 GLY A CA 1
ATOM 1425 C C . GLY A 1 179 ? -5.580 -4.328 3.275 1.00 95.56 179 GLY A C 1
ATOM 1426 O O . GLY A 1 179 ? -6.568 -4.094 3.974 1.00 95.56 179 GLY A O 1
ATOM 1427 N N . LEU A 1 180 ? -4.951 -5.507 3.325 1.00 96.06 180 LEU A N 1
ATOM 1428 C CA . LEU A 1 180 ? -5.378 -6.618 4.181 1.00 96.06 180 LEU A CA 1
ATOM 1429 C C . LEU A 1 180 ? -5.296 -6.253 5.670 1.00 96.06 180 LEU A C 1
ATOM 1431 O O . LEU A 1 180 ? -6.216 -6.554 6.429 1.00 96.06 180 LEU A O 1
ATOM 1435 N N . ALA A 1 181 ? -4.230 -5.572 6.094 1.00 94.94 181 ALA A N 1
ATOM 1436 C CA . ALA A 1 181 ? -4.085 -5.109 7.470 1.00 94.94 181 ALA A CA 1
ATOM 1437 C C . ALA A 1 181 ? -5.216 -4.143 7.858 1.00 94.94 181 ALA A C 1
ATOM 1439 O O . ALA A 1 181 ? -5.777 -4.272 8.946 1.00 94.94 181 ALA A O 1
ATOM 1440 N N . HIS A 1 182 ? -5.616 -3.236 6.959 1.00 94.12 182 HIS A N 1
ATOM 1441 C CA . HIS A 1 182 ? -6.775 -2.366 7.181 1.00 94.12 182 HIS A CA 1
ATOM 1442 C C . HIS A 1 182 ? -8.107 -3.124 7.185 1.00 94.12 182 HIS A C 1
ATOM 1444 O O . HIS A 1 182 ? -8.957 -2.831 8.021 1.00 94.12 182 HIS A O 1
ATOM 1450 N N . ALA A 1 183 ? -8.281 -4.152 6.352 1.00 93.31 183 ALA A N 1
ATOM 1451 C CA . ALA A 1 183 ? -9.462 -5.016 6.415 1.00 93.31 183 ALA A CA 1
ATOM 1452 C C . ALA A 1 183 ? -9.558 -5.774 7.757 1.00 93.31 183 ALA A C 1
ATOM 1454 O O . ALA A 1 183 ? -10.635 -5.883 8.348 1.00 93.31 183 ALA A O 1
ATOM 1455 N N . VAL A 1 184 ? -8.425 -6.246 8.287 1.00 92.56 184 VAL A N 1
ATOM 1456 C CA . VAL A 1 184 ? -8.357 -6.865 9.620 1.00 92.56 184 VAL A CA 1
ATOM 1457 C C . VAL A 1 184 ? -8.663 -5.838 10.712 1.00 92.56 184 VAL A C 1
ATOM 1459 O O . VAL A 1 184 ? -9.463 -6.120 11.604 1.00 92.56 184 VAL A O 1
ATOM 1462 N N . LEU A 1 185 ? -8.088 -4.633 10.642 1.00 91.12 185 LEU A N 1
ATOM 1463 C CA . LEU A 1 185 ? -8.384 -3.548 11.585 1.00 91.12 185 LEU A CA 1
ATOM 1464 C C . LEU A 1 185 ? -9.867 -3.171 11.574 1.00 91.12 185 LEU A C 1
ATOM 1466 O O . LEU A 1 185 ? -10.458 -3.037 12.647 1.00 91.12 185 LEU A O 1
ATOM 1470 N N . LEU A 1 186 ? -10.485 -3.095 10.395 1.00 91.00 186 LEU A N 1
ATOM 1471 C CA . LEU A 1 186 ? -11.918 -2.870 10.237 1.00 91.00 186 LEU A CA 1
ATOM 1472 C C . LEU A 1 186 ? -12.733 -3.940 10.967 1.00 91.00 186 LEU A C 1
ATOM 1474 O O . LEU A 1 186 ? -13.616 -3.611 11.762 1.00 91.00 186 LEU A O 1
ATOM 1478 N N . PHE A 1 187 ? -12.420 -5.217 10.736 1.00 88.75 187 PHE A N 1
ATOM 1479 C CA . PHE A 1 187 ? -13.105 -6.330 11.392 1.00 88.75 187 PHE A CA 1
ATOM 1480 C C . PHE A 1 187 ? -12.959 -6.270 12.920 1.00 88.75 187 PHE A C 1
ATOM 1482 O O . PHE A 1 187 ? -13.935 -6.448 13.657 1.00 88.75 187 PHE A O 1
ATOM 1489 N N . LEU A 1 188 ? -11.755 -5.964 13.412 1.00 87.50 188 LEU A N 1
ATOM 1490 C CA . LEU A 1 188 ? -11.489 -5.820 14.842 1.00 87.50 188 LEU A CA 1
ATOM 1491 C C . LEU A 1 188 ? -12.244 -4.622 15.443 1.00 87.50 188 LEU A C 1
ATOM 1493 O O . LEU A 1 188 ? -12.834 -4.757 16.516 1.00 87.50 188 LEU A O 1
ATOM 1497 N N . ARG A 1 189 ? -12.302 -3.476 14.749 1.00 85.94 189 ARG A N 1
ATOM 1498 C CA . ARG A 1 189 ? -13.078 -2.297 15.181 1.00 85.94 189 ARG A CA 1
ATOM 1499 C C . ARG A 1 189 ? -14.574 -2.578 15.217 1.00 85.94 189 ARG A C 1
ATOM 1501 O O . ARG A 1 189 ? -15.214 -2.264 16.217 1.00 85.94 189 ARG A O 1
ATOM 1508 N N . ALA A 1 190 ? -15.122 -3.210 14.182 1.00 82.81 190 ALA A N 1
ATOM 1509 C CA . ALA A 1 190 ? -16.533 -3.586 14.133 1.00 82.81 190 ALA A CA 1
ATOM 1510 C C . ALA A 1 190 ? -16.902 -4.565 15.263 1.00 82.81 190 ALA A C 1
ATOM 1512 O O . ALA A 1 190 ? -17.946 -4.427 15.905 1.00 82.81 190 ALA A O 1
ATOM 1513 N N . SER A 1 191 ? -16.011 -5.515 15.562 1.00 80.38 191 SER A N 1
ATOM 1514 C CA . SER A 1 191 ? -16.187 -6.473 16.660 1.00 80.38 191 SER A CA 1
ATOM 1515 C C . SER A 1 191 ? -16.189 -5.790 18.034 1.00 80.38 191 SER A C 1
ATOM 1517 O O . SER A 1 191 ? -17.024 -6.105 18.883 1.00 80.38 191 SER A O 1
ATOM 1519 N N . LEU A 1 192 ? -15.296 -4.816 18.244 1.00 75.75 192 LEU A N 1
ATOM 1520 C CA . LEU A 1 192 ? -15.235 -4.007 19.469 1.00 75.75 192 LEU A CA 1
ATOM 1521 C C . LEU A 1 192 ? -16.464 -3.103 19.638 1.00 75.75 192 LEU A C 1
ATOM 1523 O O . LEU A 1 192 ? -16.986 -2.976 20.749 1.00 75.75 192 LEU A O 1
ATOM 1527 N N . TRP A 1 193 ? -16.940 -2.501 18.546 1.00 69.75 193 TRP A N 1
ATOM 1528 C CA . TRP A 1 193 ? -18.146 -1.673 18.549 1.00 69.75 193 TRP A CA 1
ATOM 1529 C C . TRP A 1 193 ? -19.357 -2.483 19.021 1.00 69.75 193 TRP A C 1
ATOM 1531 O O . TRP A 1 193 ? -19.999 -2.131 20.009 1.00 69.75 193 TRP A O 1
ATOM 1541 N N . LYS A 1 194 ? -19.609 -3.636 18.386 1.00 68.94 194 LYS A N 1
ATOM 1542 C CA . LYS A 1 194 ? -20.764 -4.496 18.691 1.00 68.94 194 LYS A CA 1
ATOM 1543 C C . LYS A 1 194 ? -20.773 -5.010 20.136 1.00 68.94 194 LYS A C 1
ATOM 1545 O O . LYS A 1 194 ? -21.845 -5.218 20.701 1.00 68.94 194 LYS A O 1
ATOM 1550 N N . ARG A 1 195 ? -19.601 -5.249 20.739 1.00 66.19 195 ARG A N 1
ATOM 1551 C CA . ARG A 1 195 ? -19.493 -5.697 22.141 1.00 66.19 195 ARG A CA 1
ATOM 1552 C C . ARG A 1 195 ? -19.846 -4.577 23.125 1.00 66.19 195 ARG A C 1
ATOM 1554 O O . ARG A 1 195 ? -20.554 -4.830 24.092 1.00 66.19 195 ARG A O 1
ATOM 1561 N N . THR A 1 196 ? -19.428 -3.348 22.828 1.00 60.97 196 THR A N 1
ATOM 1562 C CA . THR A 1 196 ? -19.698 -2.178 23.677 1.00 60.97 196 THR A CA 1
ATOM 1563 C C . THR A 1 196 ? -21.194 -1.861 23.744 1.00 60.97 196 THR A C 1
ATOM 1565 O O . THR A 1 196 ? -21.713 -1.649 24.836 1.00 60.97 196 THR A O 1
ATOM 1568 N N . ASP A 1 197 ? -21.903 -1.896 22.609 1.00 59.84 197 ASP A N 1
ATOM 1569 C CA . ASP A 1 197 ? -23.349 -1.623 22.582 1.00 59.84 197 ASP A CA 1
ATOM 1570 C C . ASP A 1 197 ? -24.133 -2.628 23.436 1.00 59.84 197 ASP A C 1
ATOM 1572 O O . ASP A 1 197 ? -25.057 -2.251 24.152 1.00 59.84 197 ASP A O 1
ATOM 1576 N N . LYS A 1 198 ? -23.723 -3.904 23.434 1.00 61.06 198 LYS A N 1
ATOM 1577 C CA . LYS A 1 198 ? -24.335 -4.932 24.287 1.00 61.06 198 LYS A CA 1
ATOM 1578 C C . LYS A 1 198 ? -24.095 -4.674 25.773 1.00 61.06 198 LYS A C 1
ATOM 1580 O O . LYS A 1 198 ? -25.033 -4.770 26.557 1.00 61.06 198 LYS A O 1
ATOM 1585 N N . GLU A 1 199 ? -22.867 -4.344 26.168 1.00 61.06 199 GLU A N 1
ATOM 1586 C CA . GLU A 1 199 ? -22.538 -4.053 27.571 1.00 61.06 199 GLU A CA 1
ATOM 1587 C C . GLU A 1 199 ? -23.269 -2.806 28.084 1.00 61.06 199 GLU A C 1
ATOM 1589 O O . GLU A 1 199 ? -23.734 -2.782 29.224 1.00 61.06 199 GLU A O 1
ATOM 1594 N N . LEU A 1 200 ? -23.412 -1.786 27.236 1.00 60.09 200 LEU A N 1
ATOM 1595 C CA . LEU A 1 200 ? -24.101 -0.546 27.574 1.00 60.09 200 LEU A CA 1
ATOM 1596 C C . LEU A 1 200 ? -25.612 -0.774 27.734 1.00 60.09 200 LEU A C 1
ATOM 1598 O O . LEU A 1 200 ? -26.198 -0.312 28.711 1.00 60.09 200 LEU A O 1
ATOM 1602 N N . LEU A 1 201 ? -26.220 -1.571 26.850 1.00 59.56 201 LEU A N 1
ATOM 1603 C CA . LEU A 1 201 ? -27.633 -1.945 26.941 1.00 59.56 201 LEU A CA 1
ATOM 1604 C C . LEU A 1 201 ? -27.928 -2.782 28.196 1.00 59.56 201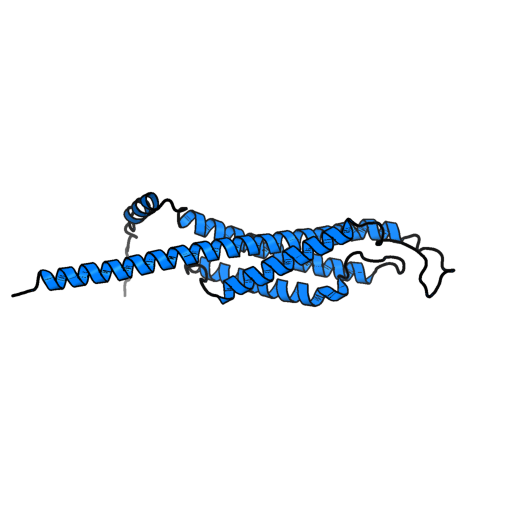 LEU A C 1
ATOM 1606 O O . LEU A 1 201 ? -28.914 -2.539 28.884 1.00 59.56 201 LEU A O 1
ATOM 1610 N N . VAL A 1 202 ? -27.044 -3.725 28.541 1.00 62.47 202 VAL A N 1
ATOM 1611 C CA . VAL A 1 202 ? -27.169 -4.537 29.765 1.00 62.47 202 VAL A CA 1
ATOM 1612 C C . VAL A 1 202 ? -27.043 -3.677 31.026 1.00 62.47 202 VAL A C 1
ATOM 1614 O O . VAL A 1 202 ? -27.800 -3.881 31.973 1.00 62.47 202 VAL A O 1
ATOM 1617 N N . ARG A 1 203 ? -26.131 -2.694 31.054 1.00 62.16 203 ARG A N 1
ATOM 1618 C CA . ARG A 1 203 ? -25.995 -1.772 32.196 1.00 62.16 203 ARG A CA 1
ATOM 1619 C C . ARG A 1 203 ? -27.215 -0.873 32.371 1.00 62.16 203 ARG A C 1
ATOM 1621 O O . ARG A 1 203 ? -27.657 -0.708 33.502 1.00 62.16 203 ARG A O 1
ATOM 1628 N N . LEU A 1 204 ? -27.763 -0.340 31.279 1.00 58.53 204 LEU A N 1
ATOM 1629 C CA . LEU A 1 204 ? -28.964 0.499 31.324 1.00 58.53 204 LEU A CA 1
ATOM 1630 C C . LEU A 1 204 ? -30.181 -0.295 31.822 1.00 58.53 204 LEU A C 1
ATOM 1632 O O . LEU A 1 204 ? -30.823 0.111 32.784 1.00 58.53 204 LEU A O 1
ATOM 1636 N N . VAL A 1 205 ? -30.426 -1.486 31.265 1.00 63.56 205 VAL A N 1
ATOM 1637 C CA . VAL A 1 205 ? -31.539 -2.356 31.696 1.00 63.56 205 VAL A CA 1
ATOM 1638 C C . VAL A 1 205 ? -31.344 -2.869 33.133 1.00 63.56 205 VAL A C 1
ATOM 1640 O O . VAL A 1 205 ? -32.302 -3.006 33.894 1.00 63.56 205 VAL A O 1
ATOM 1643 N N . GLY A 1 206 ? -30.102 -3.145 33.540 1.00 61.16 206 GLY A N 1
ATOM 1644 C CA . GLY A 1 206 ? -29.772 -3.549 34.908 1.00 61.16 206 GLY A CA 1
ATOM 1645 C C . GLY A 1 206 ? -29.955 -2.431 35.941 1.00 61.16 206 GLY A C 1
ATOM 1646 O O . GLY A 1 206 ? -30.353 -2.713 37.072 1.00 61.16 206 GLY A O 1
ATOM 1647 N N . GLN A 1 207 ? -29.700 -1.171 35.570 1.00 60.97 207 GLN A N 1
ATOM 1648 C CA . GLN A 1 207 ? -29.970 -0.018 36.434 1.00 60.97 207 GLN A CA 1
ATOM 1649 C C . GLN A 1 207 ? -31.469 0.209 36.620 1.00 60.97 207 GLN A C 1
ATOM 1651 O O . GLN A 1 207 ? -31.892 0.347 37.766 1.00 60.97 207 GLN A O 1
ATOM 1656 N N . ASP A 1 208 ? -32.268 0.142 35.554 1.00 60.31 208 ASP A N 1
ATOM 1657 C CA . ASP A 1 208 ? -33.726 0.305 35.647 1.00 60.31 208 ASP A CA 1
ATOM 1658 C C . ASP A 1 208 ? -34.366 -0.750 36.564 1.00 60.31 208 ASP A C 1
ATOM 1660 O O . ASP A 1 208 ? -35.204 -0.428 37.406 1.00 60.31 208 ASP A O 1
ATOM 1664 N N . ASN A 1 209 ? -33.912 -2.006 36.491 1.00 58.94 209 ASN A N 1
ATOM 1665 C CA . ASN A 1 209 ? -34.420 -3.078 37.355 1.00 58.94 209 ASN A CA 1
ATOM 1666 C C . ASN A 1 209 ? -34.034 -2.913 38.833 1.00 58.94 209 ASN A C 1
ATOM 1668 O O . ASN A 1 209 ? -34.825 -3.239 39.722 1.00 58.94 209 ASN A O 1
ATOM 1672 N N . ASN A 1 210 ? -32.832 -2.410 39.119 1.00 60.09 210 ASN A N 1
ATOM 1673 C CA . ASN A 1 210 ? -32.404 -2.147 40.495 1.00 60.09 210 ASN A CA 1
ATOM 1674 C C . ASN A 1 210 ? -33.097 -0.911 41.077 1.00 60.09 210 ASN A C 1
ATOM 1676 O O . ASN A 1 210 ? -33.431 -0.894 42.260 1.00 60.09 210 ASN A O 1
ATOM 1680 N N . GLN A 1 211 ? -33.362 0.096 40.246 1.00 58.97 211 GLN A N 1
ATOM 1681 C CA . GLN A 1 211 ? -34.081 1.300 40.643 1.00 58.97 211 GLN A CA 1
ATOM 1682 C C . GLN A 1 211 ? -35.566 0.994 40.897 1.00 58.97 211 GLN A C 1
ATOM 1684 O O . GLN A 1 211 ? -36.104 1.409 41.919 1.00 58.97 211 GLN A O 1
ATOM 1689 N N . ALA A 1 212 ? -36.191 0.157 40.060 1.00 58.47 212 ALA A N 1
ATOM 1690 C CA . ALA A 1 212 ? -37.554 -0.335 40.271 1.00 58.47 212 ALA A CA 1
ATOM 1691 C C . ALA A 1 212 ? -37.696 -1.195 41.544 1.00 58.47 212 ALA A C 1
ATOM 1693 O O . ALA A 1 212 ? -38.692 -1.075 42.257 1.00 58.47 212 ALA A O 1
ATOM 1694 N N . ARG A 1 213 ? -36.696 -2.027 41.875 1.00 57.94 213 ARG A N 1
ATOM 1695 C CA . ARG A 1 213 ? -36.676 -2.795 43.136 1.00 57.94 213 ARG A CA 1
ATOM 1696 C C . ARG A 1 213 ? -36.517 -1.911 44.371 1.00 57.94 213 ARG A C 1
ATOM 1698 O O . ARG A 1 213 ? -37.251 -2.097 45.335 1.00 57.94 213 ARG A O 1
ATOM 1705 N N . ALA A 1 214 ? -35.627 -0.920 44.326 1.00 58.38 214 ALA A N 1
ATOM 1706 C CA . ALA A 1 214 ? -35.445 0.023 45.429 1.00 58.38 214 ALA A CA 1
ATOM 1707 C C . ALA A 1 214 ? -36.712 0.861 45.703 1.00 58.38 214 ALA A C 1
ATOM 1709 O O . ALA A 1 214 ? -36.999 1.190 46.850 1.00 58.38 214 ALA A O 1
ATOM 1710 N N . SER A 1 215 ? -37.503 1.166 44.669 1.00 59.03 215 SER A N 1
ATOM 1711 C CA . SER A 1 215 ? -38.801 1.838 44.822 1.00 59.03 215 SER A CA 1
ATOM 1712 C C . SER A 1 215 ? -39.911 0.931 45.369 1.00 59.03 215 SER A C 1
ATOM 1714 O O . SER A 1 215 ? -40.863 1.442 45.950 1.00 59.03 215 SER A O 1
ATOM 1716 N N . ALA A 1 216 ? -39.802 -0.392 45.211 1.00 58.59 216 ALA A N 1
ATOM 1717 C CA . ALA A 1 216 ? -40.773 -1.355 45.734 1.00 58.59 216 ALA A CA 1
ATOM 1718 C C . ALA A 1 216 ? -40.521 -1.725 47.209 1.00 58.59 216 ALA A C 1
ATOM 1720 O O . ALA A 1 216 ? -41.469 -2.018 47.930 1.00 58.59 216 ALA A O 1
ATOM 1721 N N . GLU A 1 217 ? -39.266 -1.686 47.670 1.00 54.91 217 GLU A N 1
ATOM 1722 C CA . GLU A 1 217 ? -38.893 -1.987 49.066 1.00 54.91 217 GLU A CA 1
ATOM 1723 C C . GLU A 1 217 ? -38.936 -0.758 49.997 1.00 54.91 217 GLU A C 1
ATOM 1725 O O . GLU A 1 217 ? -38.854 -0.908 51.213 1.00 54.91 217 GLU A O 1
ATOM 1730 N N . GLY A 1 218 ? -39.086 0.455 49.449 1.00 52.94 218 GLY A N 1
ATOM 1731 C CA . GLY A 1 218 ? -39.156 1.718 50.200 1.00 52.94 218 GLY A CA 1
ATOM 1732 C C . GLY A 1 218 ? -40.564 2.295 50.411 1.00 52.94 218 GLY A C 1
ATOM 1733 O O . GLY A 1 218 ? -40.681 3.463 50.779 1.00 52.94 218 GLY A O 1
ATOM 1734 N N . GLY A 1 219 ? -41.624 1.531 50.128 1.00 41.09 219 GLY A N 1
ATOM 1735 C CA . GLY A 1 219 ? -43.009 1.952 50.373 1.00 41.09 219 GLY A CA 1
ATOM 1736 C C . GLY A 1 219 ? -43.388 1.847 51.863 1.00 41.09 219 GLY A C 1
ATOM 1737 O O . GLY A 1 219 ? -42.972 0.878 52.491 1.00 41.09 219 GLY A O 1
ATOM 1738 N N . PRO A 1 220 ? -44.127 2.833 52.411 1.00 52.06 220 PRO A N 1
ATOM 1739 C CA . PRO A 1 220 ? -44.316 3.080 53.850 1.00 52.06 220 PRO A CA 1
ATOM 1740 C C . PRO A 1 220 ? -45.027 1.970 54.632 1.00 52.06 220 PRO A C 1
ATOM 1742 O O . PRO A 1 220 ? -45.877 1.266 54.041 1.00 52.06 220 PRO A O 1
#